Protein AF-L7MDE8-F1 (afdb_monomer_lite)

Sequence (238 aa):
PQLYFSLQGQRVASRYSNNAGQSYILRSRLAWSAASKMPNLVSAQLDAHQVVENAVAAKREQLHSIGRFLWENPEIRFEEHKAHDILCTFLETEGFDVKRHYILQTAFRAEYGEGSSPVVALLCEYDALPGIGHACGHNLIAQSALTAAVAVRALMKTHEQLCGVPLQGRVVVLGTPAEEGGMGKELLLRAGALDGVDAALMAHPEKGSALRVVLSARCGVTALFEYAGEEHDVQSRA

Structure (mmCIF, N/CA/C/O backbone):
data_AF-L7MDE8-F1
#
_entry.id   AF-L7MDE8-F1
#
loop_
_atom_site.group_PDB
_atom_site.id
_atom_site.type_symbol
_atom_site.label_atom_id
_atom_site.label_alt_id
_atom_site.label_comp_id
_atom_site.label_asym_id
_atom_site.label_entity_id
_atom_site.label_seq_id
_atom_site.pdbx_PDB_ins_code
_atom_site.Cartn_x
_atom_site.Cartn_y
_atom_site.Cartn_z
_atom_site.occupancy
_atom_site.B_iso_or_equiv
_atom_site.auth_seq_id
_atom_site.auth_comp_id
_atom_site.auth_asym_id
_atom_site.auth_atom_id
_atom_site.pdbx_PDB_model_num
ATOM 1 N N . PRO A 1 1 ? 4.308 22.962 -1.724 1.00 29.02 1 PRO A N 1
ATOM 2 C CA . PRO A 1 1 ? 3.617 22.169 -2.768 1.00 29.02 1 PRO A CA 1
ATOM 3 C C . PRO A 1 1 ? 2.451 21.381 -2.154 1.00 29.02 1 PRO A C 1
ATOM 5 O O . PRO A 1 1 ? 2.680 20.451 -1.389 1.00 29.02 1 PRO A O 1
ATOM 8 N N . GLN A 1 2 ? 1.211 21.811 -2.403 1.00 21.69 2 GLN A N 1
ATOM 9 C CA . GLN A 1 2 ? 0.024 21.032 -2.044 1.00 21.69 2 GLN A CA 1
ATOM 10 C C . GLN A 1 2 ? -0.007 19.795 -2.949 1.00 21.69 2 GLN A C 1
ATOM 12 O O . GLN A 1 2 ? -0.112 19.927 -4.165 1.00 21.69 2 GLN A O 1
ATOM 17 N N . LEU A 1 3 ? 0.183 18.612 -2.364 1.00 25.00 3 LEU A N 1
ATOM 18 C CA . LEU A 1 3 ? -0.006 17.341 -3.056 1.00 25.00 3 LEU A CA 1
ATOM 19 C C . LEU A 1 3 ? -1.512 17.101 -3.164 1.00 25.00 3 LEU A C 1
ATOM 21 O O . LEU A 1 3 ? -2.220 17.085 -2.159 1.00 25.00 3 LEU A O 1
ATOM 25 N N . TYR A 1 4 ? -1.990 16.978 -4.394 1.00 27.03 4 TYR A N 1
ATOM 26 C CA . TYR A 1 4 ? -3.389 16.759 -4.720 1.00 27.03 4 TYR A CA 1
ATOM 27 C C . TYR A 1 4 ? -3.565 15.290 -5.126 1.00 27.03 4 TYR A C 1
ATOM 29 O O . TYR A 1 4 ? -2.899 14.826 -6.047 1.00 27.03 4 TYR A O 1
ATOM 37 N N . PHE A 1 5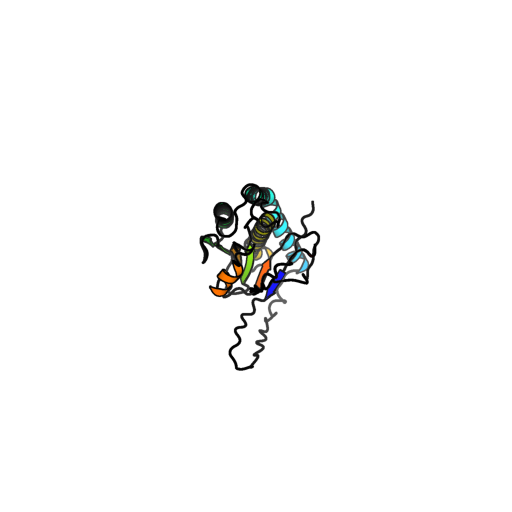 ? -4.431 14.551 -4.428 1.00 26.06 5 PHE A N 1
ATOM 38 C CA . PHE A 1 5 ? -4.638 13.113 -4.641 1.00 26.06 5 PHE A CA 1
ATOM 39 C C . PHE A 1 5 ? -5.912 12.834 -5.453 1.00 26.06 5 PHE A C 1
ATOM 41 O O . PHE A 1 5 ? -6.927 13.515 -5.291 1.00 26.06 5 PHE A O 1
ATOM 48 N N . SER A 1 6 ? -5.865 11.813 -6.314 1.00 29.23 6 SER A N 1
ATOM 49 C CA . SER A 1 6 ? -7.038 11.205 -6.957 1.00 29.23 6 SER A CA 1
ATOM 50 C C . SER A 1 6 ? -7.498 9.999 -6.132 1.00 29.23 6 SER A C 1
ATOM 52 O O . SER A 1 6 ? -6.664 9.236 -5.663 1.00 29.23 6 SER A O 1
ATOM 54 N N . LEU A 1 7 ? -8.805 9.823 -5.928 1.00 26.27 7 LEU A N 1
ATOM 55 C CA . LEU A 1 7 ? -9.377 8.640 -5.276 1.00 26.27 7 LEU A CA 1
ATOM 56 C C . LEU A 1 7 ? -10.034 7.764 -6.345 1.00 26.27 7 LEU A C 1
ATOM 58 O O . LEU A 1 7 ? -11.122 8.085 -6.823 1.00 26.27 7 LEU A O 1
ATOM 62 N N . GLN A 1 8 ? -9.403 6.651 -6.717 1.00 34.41 8 GLN A N 1
ATOM 63 C CA . GLN A 1 8 ? -10.037 5.652 -7.578 1.00 34.41 8 GLN A CA 1
ATOM 64 C C . GLN A 1 8 ? -10.772 4.605 -6.744 1.00 34.41 8 GLN A C 1
ATOM 66 O O . GLN A 1 8 ? -10.160 3.639 -6.329 1.00 34.41 8 GLN A O 1
ATOM 71 N N . GLY A 1 9 ? -12.076 4.759 -6.511 1.00 28.27 9 GLY A N 1
ATOM 72 C CA . GLY A 1 9 ? -12.913 3.692 -5.950 1.00 28.27 9 GLY A CA 1
ATOM 73 C C . GLY A 1 9 ? -13.538 2.838 -7.039 1.00 28.27 9 GLY A C 1
ATOM 74 O O . GLY A 1 9 ? -14.527 3.249 -7.645 1.00 28.27 9 GLY A O 1
ATOM 75 N N . GLN A 1 10 ? -13.007 1.639 -7.273 1.00 31.08 10 GLN A N 1
ATOM 76 C CA . GLN A 1 10 ? -13.709 0.622 -8.058 1.00 31.08 10 GLN A CA 1
ATOM 77 C C . GLN A 1 10 ? -14.327 -0.412 -7.111 1.00 31.08 10 GLN A C 1
ATOM 79 O O . GLN A 1 10 ? -13.655 -0.940 -6.224 1.00 31.08 10 GLN A O 1
ATOM 84 N N . ARG A 1 11 ? -15.624 -0.713 -7.292 1.00 27.03 11 ARG A N 1
ATOM 85 C CA . ARG A 1 11 ? -16.207 -1.928 -6.702 1.00 27.03 11 ARG A CA 1
ATOM 86 C C . ARG A 1 11 ? -15.514 -3.115 -7.349 1.00 27.03 11 ARG A C 1
ATOM 88 O O . ARG A 1 11 ? -15.559 -3.236 -8.575 1.00 27.03 11 ARG A O 1
ATOM 95 N N . VAL A 1 12 ? -14.935 -3.999 -6.545 1.00 32.12 12 VAL A N 1
ATOM 96 C CA . VAL A 1 12 ? -14.417 -5.273 -7.042 1.00 32.12 12 VAL A CA 1
ATOM 97 C C . VAL A 1 12 ? -15.627 -6.163 -7.328 1.00 32.12 12 VAL A C 1
ATOM 99 O O . VAL A 1 12 ? -16.148 -6.853 -6.461 1.00 32.12 12 VAL A O 1
ATOM 102 N N . ALA A 1 13 ? -16.157 -6.087 -8.547 1.00 31.05 13 ALA A N 1
ATOM 103 C CA . ALA A 1 13 ? -17.119 -7.066 -9.028 1.00 31.05 13 ALA A CA 1
ATOM 104 C C . ALA A 1 13 ? -16.328 -8.218 -9.652 1.00 31.05 13 ALA A C 1
ATOM 106 O O . ALA A 1 13 ? -15.832 -8.087 -10.771 1.00 31.05 13 ALA A O 1
ATOM 107 N N . SER A 1 14 ? -16.221 -9.351 -8.957 1.00 30.22 14 SER A N 1
ATOM 108 C CA . SER A 1 14 ? -15.768 -10.600 -9.566 1.00 30.22 14 SER A CA 1
ATOM 109 C C . SER A 1 14 ? -16.801 -11.045 -10.610 1.00 30.22 14 SER A C 1
ATOM 111 O O . SER A 1 14 ? -17.788 -11.715 -10.320 1.00 30.22 14 SER A O 1
ATOM 113 N N . ARG A 1 15 ? -16.623 -10.619 -11.864 1.00 29.17 15 ARG A N 1
ATOM 114 C CA . ARG A 1 15 ? -17.369 -11.166 -13.002 1.00 29.17 15 ARG A CA 1
ATOM 115 C C . ARG A 1 15 ? -16.507 -12.202 -13.707 1.00 29.17 15 ARG A C 1
ATOM 117 O O . ARG A 1 15 ? -15.778 -11.873 -14.632 1.00 29.17 15 ARG A O 1
ATOM 124 N N . TYR A 1 16 ? -16.649 -13.457 -13.296 1.00 30.75 16 TYR A N 1
ATOM 125 C CA . TYR A 1 16 ? -16.410 -14.589 -14.188 1.00 30.75 16 TYR A CA 1
ATOM 126 C C . TYR A 1 16 ? -17.704 -14.851 -14.967 1.00 30.75 16 TYR A C 1
ATOM 128 O O . TYR A 1 16 ? -18.739 -15.153 -14.373 1.00 30.75 16 TYR A O 1
ATOM 136 N N . SER A 1 17 ? -17.677 -14.695 -16.293 1.00 29.55 17 SER A N 1
ATOM 137 C CA . SER A 1 17 ? -18.784 -15.109 -17.157 1.00 29.55 17 SER A CA 1
ATOM 138 C C . SER A 1 17 ? -18.609 -16.577 -17.543 1.00 29.55 17 SER A C 1
ATOM 140 O O . SER A 1 17 ? -17.744 -16.895 -18.355 1.00 29.55 17 SER A O 1
ATOM 142 N N . ASN A 1 18 ? -19.453 -17.461 -17.014 1.00 31.16 18 ASN A N 1
ATOM 143 C CA . ASN A 1 18 ? -19.747 -18.723 -17.691 1.00 31.16 18 ASN A CA 1
ATOM 144 C C . ASN A 1 18 ? -20.909 -18.505 -18.675 1.00 31.16 18 ASN A C 1
ATOM 146 O O . ASN A 1 18 ? -21.764 -17.649 -18.450 1.00 31.16 18 ASN A O 1
ATOM 150 N N . ASN A 1 19 ? -20.904 -19.275 -19.767 1.00 32.50 19 ASN A N 1
ATOM 151 C CA . ASN A 1 19 ? -21.743 -19.189 -20.978 1.00 32.50 19 ASN A CA 1
ATOM 152 C C . ASN A 1 19 ? -23.269 -19.401 -20.784 1.00 32.50 19 ASN A C 1
ATOM 154 O O . ASN A 1 19 ? -23.932 -20.033 -21.601 1.00 32.50 19 ASN A O 1
ATOM 158 N N . ALA A 1 20 ? -23.868 -18.859 -19.730 1.00 34.34 20 ALA A N 1
ATOM 159 C CA . ALA A 1 20 ? -25.312 -18.832 -19.539 1.00 34.34 20 ALA A CA 1
ATOM 160 C C . ALA A 1 20 ? -25.702 -17.451 -19.005 1.00 34.34 20 ALA A C 1
ATOM 162 O O . ALA A 1 20 ? -25.575 -17.173 -17.816 1.00 34.34 20 ALA A O 1
ATOM 163 N N . GLY A 1 21 ? -26.117 -16.558 -19.907 1.00 32.06 21 GLY A N 1
ATOM 164 C CA . GLY A 1 21 ? -26.434 -15.155 -19.631 1.00 32.06 21 GLY A CA 1
ATOM 165 C C . GLY A 1 21 ? -27.611 -14.940 -18.674 1.00 32.06 21 GLY A C 1
ATOM 166 O O . GLY A 1 21 ? -28.683 -14.516 -19.094 1.00 32.06 21 GLY A O 1
ATOM 167 N N . GLN A 1 22 ? -27.400 -15.161 -17.377 1.00 26.25 22 GLN A N 1
ATOM 168 C CA . GLN A 1 22 ? -28.323 -14.772 -16.314 1.00 26.25 22 GLN A CA 1
ATOM 169 C C . GLN A 1 22 ? -27.635 -13.820 -15.334 1.00 26.25 22 GLN A C 1
ATOM 171 O O . GLN A 1 22 ? -26.754 -14.189 -14.563 1.00 26.25 22 GLN A O 1
ATOM 176 N N . SER A 1 23 ? -28.054 -12.558 -15.372 1.00 26.50 23 SER A N 1
ATOM 177 C CA . SER A 1 23 ? -27.654 -11.522 -14.425 1.00 26.50 23 SER A CA 1
ATOM 178 C C . SER A 1 23 ? -28.571 -11.541 -13.201 1.00 26.50 23 SER A C 1
ATOM 180 O O . SER A 1 23 ? -29.726 -11.126 -13.289 1.00 26.50 23 SER A O 1
ATOM 182 N N . TYR A 1 24 ? -28.050 -11.964 -12.050 1.00 24.91 24 TYR A N 1
ATOM 183 C CA . TYR A 1 24 ? -28.720 -11.810 -10.759 1.00 24.91 24 TYR A CA 1
ATOM 184 C C . TYR A 1 24 ? -28.272 -10.493 -10.115 1.00 24.91 24 TYR A C 1
ATOM 186 O O . TYR A 1 24 ? -27.132 -10.354 -9.676 1.00 24.91 24 TYR A O 1
ATOM 194 N N . ILE A 1 25 ? -29.162 -9.496 -10.068 1.00 25.50 25 ILE A N 1
ATOM 195 C CA . ILE A 1 25 ? -28.938 -8.275 -9.284 1.00 25.50 25 ILE A CA 1
ATOM 196 C C . ILE A 1 25 ? -29.320 -8.587 -7.833 1.00 25.50 25 ILE A C 1
ATOM 198 O O . ILE A 1 25 ? -30.473 -8.421 -7.434 1.00 25.50 25 ILE A O 1
ATOM 202 N N . LEU A 1 26 ? -28.351 -9.022 -7.028 1.00 23.75 26 LEU A N 1
ATOM 203 C CA . LEU A 1 26 ? -28.486 -9.041 -5.572 1.00 23.75 26 LEU A CA 1
ATOM 204 C C . LEU A 1 26 ? -28.452 -7.594 -5.060 1.00 23.75 26 LEU A C 1
ATOM 206 O O . LEU A 1 26 ? -27.398 -7.006 -4.832 1.00 23.75 26 LEU A O 1
ATOM 210 N N . ARG A 1 27 ? -29.635 -6.989 -4.905 1.00 27.80 27 ARG A N 1
ATOM 211 C CA . ARG A 1 27 ? -29.803 -5.751 -4.136 1.00 27.80 27 ARG A CA 1
ATOM 212 C C . ARG A 1 27 ? -29.715 -6.102 -2.651 1.00 27.80 27 ARG A C 1
ATOM 214 O O . ARG A 1 27 ? -30.736 -6.414 -2.041 1.00 27.80 27 ARG A O 1
ATOM 221 N N . SER A 1 28 ? -28.527 -6.051 -2.055 1.00 30.44 28 SER A N 1
ATOM 222 C CA . SER A 1 28 ? -28.430 -6.046 -0.596 1.00 30.44 28 SER A CA 1
ATOM 223 C C . SER A 1 28 ? -28.988 -4.714 -0.085 1.00 30.44 28 SER A C 1
ATOM 225 O O . SER A 1 28 ? -28.423 -3.637 -0.271 1.00 30.44 28 SER A O 1
ATOM 227 N N . ARG A 1 29 ? -30.178 -4.781 0.517 1.00 30.39 29 ARG A N 1
ATOM 228 C CA . ARG A 1 29 ? -30.719 -3.705 1.345 1.00 30.39 29 ARG A CA 1
ATOM 229 C C . ARG A 1 29 ? -29.829 -3.619 2.583 1.00 30.39 29 ARG A C 1
ATOM 231 O O . ARG A 1 29 ? -30.038 -4.371 3.529 1.00 30.39 29 ARG A O 1
ATOM 238 N N . LEU A 1 30 ? -28.839 -2.728 2.581 1.00 32.25 30 LEU A N 1
ATOM 239 C CA . LEU A 1 30 ? -28.246 -2.265 3.833 1.00 32.25 30 LEU A CA 1
ATOM 240 C C . LEU A 1 30 ? -29.382 -1.610 4.623 1.00 32.25 30 LEU A C 1
ATOM 242 O O . LEU A 1 30 ? -29.893 -0.553 4.252 1.00 32.25 30 LEU A O 1
ATOM 246 N N . ALA A 1 31 ? -29.854 -2.311 5.649 1.00 29.47 31 ALA A N 1
ATOM 247 C CA . ALA A 1 31 ? -30.856 -1.812 6.566 1.00 29.47 31 ALA A CA 1
ATOM 248 C C . ALA A 1 31 ? -30.244 -0.643 7.343 1.00 29.47 31 ALA A C 1
ATOM 250 O O . ALA A 1 31 ? -29.573 -0.820 8.357 1.00 29.47 31 ALA A O 1
ATOM 251 N N . TRP A 1 32 ? -30.490 0.569 6.856 1.00 32.78 32 TRP A N 1
ATOM 252 C CA . TRP A 1 32 ? -30.239 1.825 7.555 1.00 32.78 32 TRP A CA 1
ATOM 253 C C . TRP A 1 32 ? -31.262 1.981 8.693 1.00 32.78 32 TRP A C 1
ATOM 255 O O . TRP A 1 32 ? -32.100 2.871 8.690 1.00 32.78 32 TRP A O 1
ATOM 265 N N . SER A 1 33 ? -31.260 1.054 9.652 1.00 32.41 33 SER A N 1
ATOM 266 C CA . SER A 1 33 ? -32.219 1.016 10.766 1.00 32.41 33 SER A CA 1
ATOM 267 C C . SER A 1 33 ? -31.636 1.561 12.078 1.00 32.41 33 SER A C 1
ATOM 269 O O . SER A 1 33 ? -32.332 1.584 13.088 1.00 32.41 33 SER A O 1
ATOM 271 N N . ALA A 1 34 ? -30.382 2.021 12.087 1.00 37.22 34 ALA A N 1
ATOM 272 C CA . ALA A 1 34 ? -29.716 2.542 13.287 1.00 37.22 34 ALA A CA 1
ATOM 273 C C . ALA A 1 34 ? -29.682 4.084 13.384 1.00 37.22 34 ALA A C 1
ATOM 275 O O . ALA A 1 34 ? -29.102 4.629 14.319 1.00 37.22 34 ALA A O 1
ATOM 276 N N . ALA A 1 35 ? -30.308 4.807 12.447 1.00 38.69 35 ALA A N 1
ATOM 277 C CA . ALA A 1 35 ? -30.244 6.273 12.391 1.00 38.69 35 ALA A CA 1
ATOM 278 C C . ALA A 1 35 ? -30.932 6.992 13.569 1.00 38.69 35 ALA A C 1
ATOM 280 O O . ALA A 1 35 ? -30.726 8.185 13.758 1.00 38.69 35 ALA A O 1
ATOM 281 N N . SER A 1 36 ? -31.735 6.293 14.375 1.00 40.69 36 SER A N 1
ATOM 282 C CA . SER A 1 36 ? -32.501 6.897 15.473 1.00 40.69 36 SER A CA 1
ATOM 283 C C . SER A 1 36 ? -31.735 7.023 16.797 1.00 40.69 36 SER A C 1
ATOM 285 O O . SER A 1 36 ? -32.300 7.529 17.764 1.00 40.69 36 SER A O 1
ATOM 287 N N . LYS A 1 37 ? -30.469 6.581 16.866 1.00 42.31 37 LYS A N 1
ATOM 288 C CA . LYS A 1 37 ? -29.634 6.640 18.084 1.00 42.31 37 LYS A CA 1
ATOM 289 C C . LYS A 1 37 ? -28.288 7.352 17.912 1.00 42.31 37 LYS A C 1
ATOM 291 O O . LYS A 1 37 ? -27.455 7.267 18.809 1.00 42.31 37 LYS A O 1
ATOM 296 N N . MET A 1 38 ? -28.043 8.031 16.791 1.00 46.56 38 MET A N 1
ATOM 297 C CA . MET A 1 38 ? -26.761 8.715 16.604 1.00 46.56 38 MET A CA 1
ATOM 298 C C . MET A 1 38 ? -26.791 10.107 17.254 1.00 46.56 38 MET A C 1
ATOM 300 O O . MET A 1 38 ? -27.735 10.862 17.006 1.00 46.56 38 MET A O 1
ATOM 304 N N . PRO A 1 39 ? -25.779 10.473 18.064 1.00 52.66 39 PRO A N 1
ATOM 305 C CA . PRO A 1 39 ? -25.558 11.863 18.437 1.00 52.66 39 PRO A CA 1
ATOM 306 C C . PRO A 1 39 ? -25.371 12.723 17.179 1.00 52.66 39 PRO A C 1
ATOM 308 O O . PRO A 1 39 ? -25.191 12.208 16.076 1.00 52.66 39 PRO A O 1
ATOM 311 N N . ASN A 1 40 ? -25.471 14.041 17.350 1.00 60.53 40 ASN A N 1
ATOM 312 C CA . ASN A 1 40 ? -25.468 15.044 16.285 1.00 60.53 40 ASN A CA 1
ATOM 313 C C . ASN A 1 40 ? -24.420 14.723 15.190 1.00 60.53 40 ASN A C 1
ATOM 315 O O . ASN A 1 40 ? -23.222 14.884 15.401 1.00 60.53 40 ASN A O 1
ATOM 319 N N . LEU A 1 41 ? -24.863 14.235 14.022 1.00 60.69 41 LEU A N 1
ATOM 320 C CA . LEU A 1 41 ? -23.988 13.669 12.975 1.00 60.69 41 LEU A CA 1
ATOM 321 C C . LEU A 1 41 ? -22.884 14.634 12.518 1.00 60.69 41 LEU A C 1
ATOM 323 O O . LEU A 1 41 ? -21.796 14.209 12.139 1.00 60.69 41 LEU A O 1
ATOM 327 N N . VAL A 1 42 ? -23.160 15.938 12.591 1.00 60.91 42 VAL A N 1
ATOM 328 C CA . VAL A 1 42 ? -22.213 16.999 12.238 1.00 60.91 42 VAL A CA 1
ATOM 329 C C . VAL A 1 42 ? -21.034 17.056 13.213 1.00 60.91 42 VAL A C 1
ATOM 331 O O . VAL A 1 42 ? -19.901 17.200 12.764 1.00 60.91 42 VAL A O 1
ATOM 334 N N . SER A 1 43 ? -21.261 16.911 14.525 1.00 63.53 43 SER A N 1
ATOM 335 C CA . SER A 1 43 ? -20.160 16.920 15.499 1.00 63.53 43 SER A CA 1
ATOM 336 C C . SER A 1 43 ? -19.307 15.661 15.372 1.00 63.53 43 SER A C 1
ATOM 338 O O . SER A 1 43 ? -18.093 15.769 15.278 1.00 63.53 43 SER A O 1
ATOM 340 N N . ALA A 1 44 ? -19.937 14.491 15.217 1.00 66.38 44 ALA A N 1
ATOM 341 C CA . ALA A 1 44 ? -19.218 13.233 15.006 1.00 66.38 44 ALA A CA 1
ATOM 342 C C . ALA A 1 44 ? -18.339 13.254 13.737 1.00 66.38 44 ALA A C 1
ATOM 344 O O . ALA A 1 44 ? -17.231 12.718 13.731 1.00 66.38 44 ALA A O 1
ATOM 345 N N . GLN A 1 45 ? -18.801 13.901 12.660 1.00 67.00 45 GLN A N 1
ATOM 346 C CA . GLN A 1 45 ? -18.013 14.052 11.436 1.00 67.00 45 GLN A CA 1
ATOM 347 C C . GLN A 1 45 ? -16.828 15.017 11.609 1.00 67.00 45 GLN A C 1
ATOM 349 O O . GLN A 1 45 ? -15.735 14.731 11.117 1.00 67.00 45 GLN A O 1
ATOM 354 N N . LEU A 1 46 ? -17.025 16.135 12.316 1.00 67.88 46 LEU A N 1
ATOM 355 C CA . LEU A 1 46 ? -15.947 17.073 12.649 1.00 67.88 46 LEU A CA 1
ATOM 356 C C . LEU A 1 46 ? -14.877 16.405 13.526 1.00 67.88 46 LEU A C 1
ATOM 358 O O . LEU A 1 46 ? -13.685 16.554 13.256 1.00 67.88 46 LEU A O 1
ATOM 362 N N . ASP A 1 47 ? -15.295 15.595 14.499 1.00 83.25 47 ASP A N 1
ATOM 363 C CA . ASP A 1 47 ? -14.386 14.856 15.377 1.00 83.25 47 ASP A CA 1
ATOM 364 C C . ASP A 1 47 ? -13.574 13.808 14.597 1.00 83.25 47 ASP A C 1
ATOM 366 O O . ASP A 1 47 ? -12.360 13.689 14.778 1.00 83.25 47 ASP A O 1
ATOM 370 N N . ALA A 1 48 ? -14.205 13.098 13.654 1.00 86.38 48 ALA A N 1
ATOM 371 C CA . ALA A 1 48 ? -13.521 12.135 12.791 1.00 86.38 48 ALA A CA 1
ATOM 372 C C . ALA A 1 48 ? -12.464 12.795 11.886 1.00 86.38 48 ALA A C 1
ATOM 374 O O . ALA A 1 48 ? -11.361 12.263 11.734 1.00 86.38 48 ALA A O 1
ATOM 375 N N . HIS A 1 49 ? -12.772 13.961 11.307 1.00 88.81 49 HIS A N 1
ATOM 376 C CA . HIS A 1 49 ? -11.809 14.724 10.508 1.00 88.81 49 HIS A CA 1
ATOM 377 C C . HIS A 1 49 ? -10.600 15.138 11.354 1.00 88.81 49 HIS A C 1
ATOM 379 O O . HIS A 1 49 ? -9.460 14.930 10.938 1.00 88.81 49 HIS A O 1
ATOM 385 N N . GLN A 1 50 ? -10.837 15.639 12.569 1.00 92.94 50 GLN A N 1
ATOM 386 C CA . GLN A 1 50 ? -9.764 16.062 13.465 1.00 92.94 50 GLN A CA 1
ATOM 387 C C . GLN A 1 50 ? -8.860 14.894 13.881 1.00 92.94 50 GLN A C 1
ATOM 389 O O . GLN A 1 50 ? -7.638 15.053 13.934 1.00 92.94 50 GLN A O 1
ATOM 394 N N . VAL A 1 51 ? -9.428 13.711 14.144 1.00 94.19 51 VAL A N 1
ATOM 395 C CA . VAL A 1 51 ? -8.643 12.496 14.426 1.00 94.19 51 VAL A CA 1
ATOM 396 C C . VAL A 1 51 ? -7.726 12.155 13.259 1.00 94.19 51 VAL A C 1
ATOM 398 O O . VAL A 1 51 ? -6.537 11.907 13.469 1.00 94.19 51 VAL A O 1
ATOM 401 N N . VAL A 1 52 ? -8.261 12.155 12.038 1.00 94.12 52 VAL A N 1
ATOM 402 C CA . VAL A 1 52 ? -7.489 11.845 10.831 1.00 94.12 52 VAL A CA 1
ATOM 403 C C . VAL A 1 52 ? -6.361 12.855 10.633 1.00 94.12 52 VAL A C 1
ATOM 405 O O . VAL A 1 52 ? -5.208 12.456 10.460 1.00 94.12 52 VAL A O 1
ATOM 408 N N . GLU A 1 53 ? -6.661 14.151 10.707 1.00 94.62 53 GLU A N 1
ATOM 409 C CA . GLU A 1 53 ? -5.662 15.211 10.548 1.00 94.62 53 GLU A CA 1
ATOM 410 C C . GLU A 1 53 ? -4.550 15.110 11.594 1.00 94.62 53 GLU A C 1
ATOM 412 O O . GLU A 1 53 ? -3.370 15.178 11.244 1.00 94.62 53 GLU A O 1
ATOM 417 N N . ASN A 1 54 ? -4.906 14.872 12.859 1.00 96.88 54 ASN A N 1
ATOM 418 C CA . ASN A 1 54 ? -3.941 14.728 13.946 1.00 96.88 54 ASN A CA 1
ATOM 419 C C . ASN A 1 54 ? -3.058 13.491 13.769 1.00 96.88 54 ASN A C 1
ATOM 421 O O . ASN A 1 54 ? -1.845 13.572 13.963 1.00 96.88 54 ASN A O 1
ATOM 425 N N . ALA A 1 55 ? -3.638 12.356 13.370 1.00 97.00 55 ALA A N 1
ATOM 426 C CA . ALA A 1 55 ? -2.891 11.123 13.138 1.00 97.00 55 ALA A CA 1
ATOM 427 C C . ALA A 1 55 ? -1.884 11.276 11.990 1.00 97.00 55 ALA A C 1
ATOM 429 O O . ALA A 1 55 ? -0.718 10.898 12.126 1.00 97.00 55 ALA A O 1
ATOM 430 N N . VAL A 1 56 ? -2.309 11.890 10.882 1.00 95.38 56 VAL A N 1
ATOM 431 C CA . VAL A 1 56 ? -1.432 12.172 9.739 1.00 95.38 56 VAL A CA 1
ATOM 432 C C . VAL A 1 56 ? -0.356 13.190 10.116 1.00 95.38 56 VAL A C 1
ATOM 434 O O . VAL A 1 56 ? 0.812 12.995 9.784 1.00 95.38 56 VAL A O 1
ATOM 437 N N . ALA A 1 57 ? -0.706 14.253 10.846 1.00 97.25 57 ALA A N 1
ATOM 438 C CA . ALA A 1 57 ? 0.256 15.251 11.305 1.00 97.25 57 ALA A CA 1
ATOM 439 C C . ALA A 1 57 ? 1.320 14.639 12.228 1.00 97.25 57 ALA A C 1
ATOM 441 O O . ALA A 1 57 ? 2.506 14.902 12.036 1.00 97.25 57 ALA A O 1
ATOM 442 N N . ALA A 1 58 ? 0.918 13.773 13.163 1.00 97.69 58 ALA A N 1
ATOM 443 C CA . ALA A 1 58 ? 1.822 13.092 14.089 1.00 97.69 58 ALA A CA 1
ATOM 444 C C . ALA A 1 58 ? 2.806 12.138 13.388 1.00 97.69 58 ALA A C 1
ATOM 446 O O . ALA A 1 58 ? 3.892 11.884 13.906 1.00 97.69 58 ALA A O 1
ATOM 447 N N . LYS A 1 59 ? 2.446 11.615 12.209 1.00 97.44 59 LYS A N 1
ATOM 448 C CA . LYS A 1 59 ? 3.275 10.689 11.420 1.00 97.44 59 LYS A CA 1
ATOM 449 C C . LYS A 1 59 ? 3.935 11.325 10.200 1.00 97.44 59 LYS A C 1
ATOM 451 O O . LYS A 1 59 ? 4.658 10.640 9.482 1.00 97.44 59 LYS A O 1
ATOM 456 N N . ARG A 1 60 ? 3.743 12.630 9.984 1.00 96.44 60 ARG A N 1
ATOM 457 C CA . ARG A 1 60 ? 4.189 13.356 8.787 1.00 96.44 60 ARG A CA 1
ATOM 458 C C . ARG A 1 60 ? 5.661 13.126 8.458 1.00 96.44 60 ARG A C 1
ATOM 460 O O . ARG A 1 60 ? 5.964 12.735 7.337 1.00 96.44 60 ARG A O 1
ATOM 467 N N . GLU A 1 61 ? 6.556 13.345 9.419 1.00 97.81 61 GLU A N 1
ATOM 468 C CA . GLU A 1 61 ? 8.003 13.206 9.196 1.00 97.81 61 GLU A CA 1
ATOM 469 C C . GLU A 1 61 ? 8.400 11.765 8.856 1.00 97.81 61 GLU A C 1
ATOM 471 O O . GLU A 1 61 ? 9.203 11.545 7.955 1.00 97.81 61 GLU A O 1
ATOM 476 N N . GLN A 1 62 ? 7.789 10.777 9.515 1.00 97.94 62 GLN A N 1
ATOM 477 C CA . GLN A 1 62 ? 8.048 9.360 9.251 1.00 97.94 62 GLN A CA 1
ATOM 478 C C . GLN A 1 62 ? 7.516 8.931 7.872 1.00 97.94 62 GLN A C 1
ATOM 480 O O . GLN A 1 62 ? 8.182 8.206 7.143 1.00 97.94 62 GLN A O 1
ATOM 485 N N . LEU A 1 63 ? 6.335 9.409 7.475 1.00 98.06 63 LEU A N 1
ATOM 486 C CA . LEU A 1 63 ? 5.774 9.149 6.146 1.00 98.06 63 LEU A CA 1
ATOM 487 C C . LEU A 1 63 ? 6.619 9.811 5.048 1.00 98.06 63 LEU A C 1
ATOM 489 O O . LEU A 1 63 ? 6.910 9.191 4.027 1.00 98.06 63 LEU A O 1
ATOM 493 N N . HIS A 1 64 ? 7.055 11.054 5.271 1.00 97.75 64 HIS A N 1
ATOM 494 C CA . HIS A 1 64 ? 7.942 11.773 4.356 1.00 97.75 64 HIS A CA 1
ATOM 495 C C . HIS A 1 64 ? 9.318 11.109 4.242 1.00 97.75 64 HIS A C 1
ATOM 497 O O . HIS A 1 64 ? 9.881 11.065 3.148 1.00 97.75 64 HIS A O 1
ATOM 503 N N . SER A 1 65 ? 9.872 10.594 5.343 1.00 98.44 65 SER A N 1
ATOM 504 C CA . SER A 1 65 ? 11.167 9.916 5.315 1.00 98.44 65 SER A CA 1
ATOM 505 C C . SER A 1 65 ? 11.103 8.602 4.540 1.00 98.44 65 SER A C 1
ATOM 507 O O . SER A 1 65 ? 12.026 8.325 3.781 1.00 98.44 65 SER A O 1
ATOM 509 N N . ILE A 1 66 ? 10.001 7.850 4.632 1.00 98.56 66 ILE A N 1
ATOM 510 C CA . ILE A 1 66 ? 9.773 6.654 3.806 1.00 98.56 66 ILE A CA 1
ATOM 511 C C . ILE A 1 66 ? 9.687 7.031 2.324 1.00 98.56 66 ILE A C 1
ATOM 513 O O . ILE A 1 66 ? 10.404 6.457 1.509 1.00 98.56 66 ILE A O 1
ATOM 517 N N . GLY A 1 67 ? 8.878 8.033 1.960 1.00 98.12 67 GLY A N 1
ATOM 518 C CA . GLY A 1 67 ? 8.769 8.479 0.565 1.00 98.12 67 GLY A CA 1
ATOM 519 C C . GLY A 1 67 ? 10.096 8.987 -0.015 1.00 98.12 67 GLY A C 1
ATOM 520 O O . GLY A 1 67 ? 10.387 8.754 -1.192 1.00 98.12 67 GLY A O 1
ATOM 521 N N . ARG A 1 68 ? 10.928 9.637 0.811 1.00 98.44 68 ARG A N 1
ATOM 522 C CA . ARG A 1 68 ? 12.296 10.036 0.448 1.00 98.44 68 ARG A CA 1
A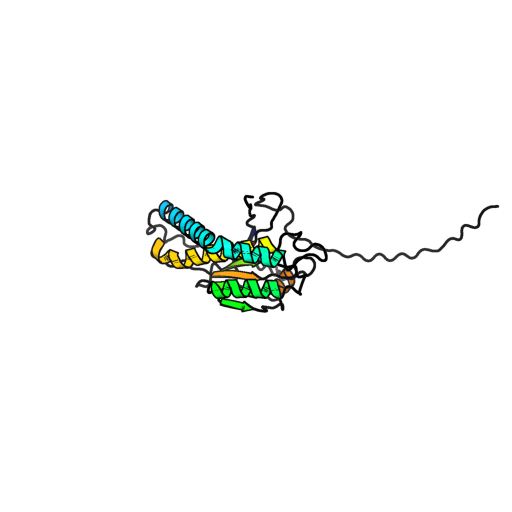TOM 523 C C . ARG A 1 68 ? 13.220 8.831 0.298 1.00 98.44 68 ARG A C 1
ATOM 525 O O . ARG A 1 68 ? 13.957 8.771 -0.676 1.00 98.44 68 ARG A O 1
ATOM 532 N N . PHE A 1 69 ? 13.162 7.872 1.217 1.00 98.81 69 PHE A N 1
ATOM 533 C CA . PHE A 1 69 ? 13.975 6.663 1.143 1.00 98.81 69 PHE A CA 1
ATOM 534 C C . PHE A 1 69 ? 13.712 5.890 -0.153 1.00 98.81 69 PHE A C 1
ATOM 536 O O . PHE A 1 69 ? 14.668 5.504 -0.820 1.00 98.81 69 PHE A O 1
ATOM 543 N N . LEU A 1 70 ? 12.439 5.726 -0.536 1.00 98.56 70 LEU A N 1
ATOM 544 C CA . LEU A 1 70 ? 12.057 5.114 -1.812 1.00 98.56 70 LEU A CA 1
ATOM 545 C C . LEU A 1 70 ? 12.626 5.906 -2.997 1.00 98.56 70 LEU A C 1
ATOM 547 O O . LEU A 1 70 ? 13.274 5.340 -3.868 1.00 98.56 70 LEU A O 1
ATOM 551 N N . TRP A 1 71 ? 12.465 7.235 -2.989 1.00 98.19 71 TRP A N 1
ATOM 552 C CA . TRP A 1 71 ? 13.031 8.114 -4.019 1.00 98.19 71 TRP A CA 1
ATOM 553 C C . TRP A 1 71 ? 14.551 7.950 -4.185 1.00 98.19 71 TRP A C 1
ATOM 555 O O . TRP A 1 71 ? 15.053 7.922 -5.306 1.00 98.19 71 TRP A O 1
ATOM 565 N N . GLU A 1 72 ? 15.279 7.840 -3.074 1.00 98.44 72 GLU A N 1
ATOM 566 C CA . GLU A 1 72 ? 16.740 7.706 -3.039 1.00 98.44 72 GLU A CA 1
ATOM 567 C C . GLU A 1 72 ? 17.231 6.279 -3.337 1.00 98.44 72 GLU A C 1
ATOM 569 O O . GLU A 1 72 ? 18.402 6.093 -3.667 1.00 98.44 72 GLU A O 1
ATOM 574 N N . ASN A 1 73 ? 16.355 5.273 -3.251 1.00 98.44 73 ASN A N 1
ATOM 575 C CA . ASN A 1 73 ? 16.673 3.862 -3.473 1.00 98.44 73 ASN A CA 1
ATOM 576 C C . ASN A 1 73 ? 15.747 3.253 -4.538 1.00 98.44 73 ASN A C 1
ATOM 578 O O . ASN A 1 73 ? 14.978 2.347 -4.218 1.00 98.44 73 ASN A O 1
ATOM 582 N N . PRO A 1 74 ? 15.806 3.723 -5.797 1.00 98.12 74 PRO A N 1
ATOM 583 C CA . PRO A 1 74 ? 14.941 3.208 -6.846 1.00 98.12 74 PRO A CA 1
ATOM 584 C C . PRO A 1 74 ? 15.262 1.740 -7.144 1.00 98.12 74 PRO A C 1
ATOM 586 O O . PRO A 1 74 ? 16.396 1.397 -7.487 1.00 98.12 74 PRO A O 1
ATOM 589 N N . GLU A 1 75 ? 14.244 0.890 -7.069 1.00 98.44 75 GLU A N 1
ATOM 590 C CA . GLU A 1 75 ? 14.318 -0.527 -7.413 1.00 98.44 75 GLU A CA 1
ATOM 591 C C . GLU A 1 75 ? 13.335 -0.833 -8.539 1.00 98.44 75 GLU A C 1
ATOM 593 O O . GLU A 1 75 ? 12.192 -0.386 -8.525 1.00 98.44 75 GLU A O 1
ATOM 598 N N . ILE A 1 76 ? 13.798 -1.553 -9.557 1.00 97.62 76 ILE A N 1
ATOM 599 C CA . ILE A 1 76 ? 12.988 -1.859 -10.739 1.00 97.62 76 ILE A CA 1
ATOM 600 C C . ILE A 1 76 ? 12.024 -3.015 -10.466 1.00 97.62 76 ILE A C 1
ATOM 602 O O . ILE A 1 76 ? 12.170 -3.744 -9.487 1.00 97.62 76 ILE A O 1
ATOM 606 N N . ARG A 1 77 ? 11.066 -3.197 -11.380 1.00 96.94 77 ARG A N 1
ATOM 607 C CA . ARG A 1 77 ? 10.061 -4.266 -11.337 1.00 96.94 77 ARG A CA 1
ATOM 608 C C . ARG A 1 77 ? 10.620 -5.616 -10.856 1.00 96.94 77 ARG A C 1
ATOM 610 O O . ARG A 1 77 ? 11.603 -6.107 -11.411 1.00 96.94 77 ARG A O 1
ATOM 617 N N . PHE A 1 78 ? 9.942 -6.219 -9.882 1.00 97.69 78 PHE A N 1
ATOM 618 C CA . PHE A 1 78 ? 10.270 -7.490 -9.214 1.00 97.69 78 PHE A CA 1
ATOM 619 C C . PHE A 1 78 ? 11.550 -7.513 -8.363 1.00 97.69 78 PHE A C 1
ATOM 621 O O . PHE A 1 78 ? 11.840 -8.538 -7.749 1.00 97.69 78 PHE A O 1
ATOM 628 N N . GLU A 1 79 ? 12.284 -6.404 -8.281 1.00 98.00 79 GLU A N 1
ATOM 629 C CA . GLU A 1 79 ? 13.507 -6.267 -7.482 1.00 98.00 79 GLU A CA 1
ATOM 630 C C . GLU A 1 79 ? 13.344 -5.253 -6.337 1.00 98.00 79 GLU A C 1
ATOM 632 O O . GLU A 1 79 ? 14.328 -4.778 -5.774 1.00 98.00 79 GLU A O 1
ATOM 637 N N . GLU A 1 80 ? 12.103 -4.904 -5.984 1.00 98.25 80 GLU A N 1
ATOM 638 C CA . GLU A 1 80 ? 11.738 -3.885 -4.994 1.00 98.25 80 GLU A CA 1
ATOM 639 C C . GLU A 1 80 ? 11.913 -4.351 -3.535 1.00 98.25 80 GLU A C 1
ATOM 641 O O . GLU A 1 80 ? 11.005 -4.228 -2.710 1.00 98.25 80 GLU A O 1
ATOM 646 N N . HIS A 1 81 ? 13.067 -4.936 -3.205 1.00 98.62 81 HIS A N 1
ATOM 647 C CA . HIS A 1 81 ? 13.334 -5.565 -1.907 1.00 98.62 81 HIS A CA 1
ATOM 648 C C . HIS A 1 81 ? 13.438 -4.548 -0.763 1.00 98.62 81 HIS A C 1
ATOM 650 O O . HIS A 1 81 ? 12.792 -4.719 0.272 1.00 98.62 81 HIS A O 1
ATOM 656 N N . LYS A 1 82 ? 14.194 -3.456 -0.934 1.00 98.75 82 LYS A N 1
ATOM 657 C CA . LYS A 1 82 ? 14.296 -2.390 0.080 1.00 98.75 82 LYS A CA 1
ATOM 658 C C . LYS A 1 82 ? 12.966 -1.673 0.256 1.00 98.75 82 LYS A C 1
ATOM 660 O O . LYS A 1 82 ? 12.593 -1.354 1.388 1.00 98.75 82 LYS A O 1
ATOM 665 N N . ALA A 1 83 ? 12.265 -1.410 -0.846 1.00 98.75 83 ALA A N 1
ATOM 666 C CA . ALA A 1 83 ? 10.944 -0.803 -0.819 1.00 98.75 83 ALA A CA 1
ATOM 667 C C . ALA A 1 83 ? 9.944 -1.694 -0.072 1.00 98.75 83 ALA A C 1
ATOM 669 O O . ALA A 1 83 ? 9.281 -1.234 0.857 1.00 98.75 83 ALA A O 1
ATOM 670 N N . HIS A 1 84 ? 9.891 -2.984 -0.402 1.00 98.81 84 HIS A N 1
ATOM 671 C CA . HIS A 1 84 ? 9.084 -3.968 0.314 1.00 98.81 84 HIS A CA 1
ATOM 672 C C . HIS A 1 84 ? 9.388 -3.951 1.818 1.00 98.81 84 HIS A C 1
ATOM 674 O O . HIS A 1 84 ? 8.472 -3.838 2.639 1.00 98.81 84 HIS A O 1
ATOM 680 N N . ASP A 1 85 ? 10.666 -4.007 2.192 1.00 98.88 85 ASP A N 1
ATOM 681 C CA . ASP A 1 85 ? 11.061 -4.143 3.589 1.00 98.88 85 ASP A CA 1
ATOM 682 C C . ASP A 1 85 ? 10.729 -2.915 4.429 1.00 98.88 85 ASP A C 1
ATOM 684 O O . ASP A 1 85 ? 10.209 -3.069 5.540 1.00 98.88 85 ASP A O 1
ATOM 688 N N . ILE A 1 86 ? 10.976 -1.702 3.924 1.00 98.81 86 ILE A N 1
ATOM 689 C CA . ILE A 1 86 ? 10.659 -0.480 4.674 1.00 98.81 86 ILE A CA 1
ATOM 690 C C . ILE A 1 86 ? 9.145 -0.293 4.837 1.00 98.81 86 ILE A C 1
ATOM 692 O O . ILE A 1 86 ? 8.689 0.090 5.917 1.00 98.81 86 ILE A O 1
ATOM 696 N N . LEU A 1 87 ? 8.360 -0.613 3.803 1.00 98.88 87 LEU A N 1
ATOM 697 C CA . LEU A 1 87 ? 6.901 -0.494 3.825 1.00 98.88 87 LEU A CA 1
ATOM 698 C C . LEU A 1 87 ? 6.274 -1.495 4.799 1.00 98.88 87 LEU A C 1
ATOM 700 O O . LEU A 1 87 ? 5.449 -1.108 5.630 1.00 98.88 87 LEU A O 1
ATOM 704 N N . CYS A 1 88 ? 6.703 -2.759 4.750 1.00 98.94 88 CYS A N 1
ATOM 705 C CA . CYS A 1 88 ? 6.225 -3.792 5.668 1.00 98.94 88 CYS A CA 1
ATOM 706 C C . CYS A 1 88 ? 6.587 -3.460 7.115 1.00 98.94 88 CYS A C 1
ATOM 708 O O . CYS A 1 88 ? 5.723 -3.502 7.986 1.00 98.94 88 CYS A O 1
ATOM 710 N N . THR A 1 89 ? 7.835 -3.048 7.358 1.00 98.88 89 THR A N 1
ATOM 711 C CA . THR A 1 89 ? 8.305 -2.690 8.705 1.00 98.88 89 THR A CA 1
ATOM 712 C C . THR A 1 89 ? 7.494 -1.536 9.281 1.00 98.88 89 THR A C 1
ATOM 714 O O . THR A 1 89 ? 7.086 -1.575 10.440 1.00 98.88 89 THR A O 1
ATOM 717 N N . PHE A 1 90 ? 7.206 -0.513 8.473 1.00 98.81 90 PHE A N 1
ATOM 718 C CA . PHE A 1 90 ? 6.364 0.593 8.911 1.00 98.81 90 PHE A CA 1
ATOM 719 C C . PHE A 1 90 ? 4.957 0.120 9.305 1.00 98.81 90 PHE A C 1
ATOM 721 O O . PHE A 1 90 ? 4.481 0.448 10.392 1.00 98.81 90 PHE A O 1
ATOM 728 N N . LEU A 1 91 ? 4.305 -0.687 8.467 1.00 98.88 91 LEU A N 1
ATOM 729 C CA . LEU A 1 91 ? 2.957 -1.195 8.735 1.00 98.88 91 LEU A CA 1
ATOM 730 C C . LEU A 1 91 ? 2.913 -2.099 9.978 1.00 98.88 91 LEU A C 1
ATOM 732 O O . LEU A 1 91 ? 2.004 -1.959 10.797 1.00 98.88 91 LEU A O 1
ATOM 736 N N . GLU A 1 92 ? 3.925 -2.943 10.180 1.00 98.81 92 GLU A N 1
ATOM 737 C CA . GLU A 1 92 ? 4.097 -3.746 11.400 1.00 98.81 92 GLU A CA 1
ATOM 738 C C . GLU A 1 92 ? 4.232 -2.857 12.641 1.00 98.81 92 GLU A C 1
ATOM 740 O O . GLU A 1 92 ? 3.568 -3.098 13.648 1.00 98.81 92 GLU A O 1
ATOM 745 N N . THR A 1 93 ? 5.027 -1.781 12.576 1.00 98.31 93 THR A N 1
ATOM 746 C CA . THR A 1 93 ? 5.145 -0.833 13.700 1.00 98.31 93 THR A CA 1
ATOM 747 C C . THR A 1 93 ? 3.861 -0.051 13.965 1.00 98.31 93 THR A C 1
ATOM 749 O O . THR A 1 93 ? 3.583 0.322 15.106 1.00 98.31 93 THR A O 1
ATOM 752 N N . GLU A 1 94 ? 3.031 0.154 12.942 1.00 98.00 94 GLU A N 1
ATOM 753 C CA . GLU A 1 94 ? 1.675 0.665 13.117 1.00 98.00 94 GLU A CA 1
ATOM 754 C C . GLU A 1 94 ? 0.707 -0.413 13.636 1.00 98.00 94 GLU A C 1
ATOM 756 O O . GLU A 1 94 ? -0.412 -0.096 14.027 1.00 98.00 94 GLU A O 1
ATOM 761 N N . GLY A 1 95 ? 1.119 -1.671 13.764 1.00 98.06 95 GLY A N 1
ATOM 762 C CA . GLY A 1 95 ? 0.302 -2.751 14.316 1.00 98.06 95 GLY A CA 1
ATOM 763 C C . GLY A 1 95 ? -0.692 -3.337 13.318 1.00 98.06 95 GLY A C 1
ATOM 764 O O . GLY A 1 95 ? -1.749 -3.808 13.731 1.00 98.06 95 GLY A O 1
ATOM 765 N N . PHE A 1 96 ? -0.385 -3.268 12.022 1.00 98.69 96 PHE A N 1
ATOM 766 C CA . PHE A 1 96 ? -1.052 -4.086 11.011 1.00 98.69 96 PHE A CA 1
ATOM 767 C C . PHE A 1 96 ? -0.549 -5.533 11.099 1.00 98.69 96 PHE A C 1
ATOM 769 O O . PHE A 1 96 ? 0.622 -5.768 11.397 1.00 98.69 96 PHE A O 1
ATOM 776 N N . ASP A 1 97 ? -1.416 -6.496 10.786 1.00 98.69 97 ASP A N 1
ATOM 777 C CA . ASP A 1 97 ? -1.008 -7.879 10.517 1.00 98.69 97 ASP A CA 1
ATOM 778 C C . ASP A 1 97 ? -0.425 -7.951 9.103 1.00 98.69 97 ASP A C 1
ATOM 780 O O . ASP A 1 97 ? -1.166 -7.840 8.123 1.00 98.69 97 ASP A O 1
ATOM 784 N N . VAL A 1 98 ? 0.902 -8.061 8.990 1.00 98.88 98 VAL A N 1
ATOM 785 C CA . VAL A 1 98 ? 1.617 -7.990 7.709 1.00 98.88 98 VAL A CA 1
ATOM 786 C C . VAL A 1 98 ? 2.082 -9.368 7.259 1.00 98.88 98 VAL A C 1
ATOM 788 O O . VAL A 1 98 ? 2.939 -10.006 7.866 1.00 98.88 98 VAL A O 1
ATOM 791 N N . LYS A 1 99 ? 1.578 -9.787 6.101 1.00 98.81 99 LYS A N 1
ATOM 792 C CA . LYS A 1 99 ? 2.094 -10.916 5.329 1.00 98.81 99 LYS A CA 1
ATOM 793 C C . LYS A 1 99 ? 3.078 -10.387 4.296 1.00 98.81 99 LYS A C 1
ATOM 795 O O . LYS A 1 99 ? 2.668 -9.901 3.241 1.00 98.81 99 LYS A O 1
ATOM 800 N N . ARG A 1 100 ? 4.367 -10.463 4.623 1.00 98.69 100 ARG A N 1
ATOM 801 C CA . ARG A 1 100 ? 5.480 -10.221 3.692 1.00 98.69 100 ARG A CA 1
ATOM 802 C C . ARG A 1 100 ? 5.525 -11.300 2.607 1.00 98.69 100 ARG A C 1
ATOM 804 O O . ARG A 1 100 ? 5.044 -12.409 2.841 1.00 98.69 100 ARG A O 1
ATOM 811 N N . HIS A 1 101 ? 6.120 -10.989 1.455 1.00 98.31 101 HIS A N 1
ATOM 812 C CA . HIS A 1 101 ? 6.292 -11.926 0.332 1.00 98.31 101 HIS A CA 1
ATOM 813 C C . HIS A 1 101 ? 4.975 -12.628 -0.071 1.00 98.31 101 HIS A C 1
ATOM 815 O O . HIS A 1 101 ? 4.901 -13.846 -0.254 1.00 98.31 101 HIS A O 1
ATOM 821 N N . TYR A 1 102 ? 3.888 -11.858 -0.131 1.00 98.06 102 TYR A N 1
ATOM 822 C CA . TYR A 1 102 ? 2.536 -12.355 -0.365 1.00 98.06 102 TYR A CA 1
ATOM 823 C C . TYR A 1 102 ? 2.287 -12.582 -1.858 1.00 98.06 102 TYR A C 1
ATOM 825 O O . TYR A 1 102 ? 2.107 -11.623 -2.604 1.00 98.06 102 TYR A O 1
ATOM 833 N N . ILE A 1 103 ? 2.212 -13.851 -2.281 1.00 97.94 103 ILE A N 1
ATOM 834 C CA . ILE A 1 103 ? 2.016 -14.317 -3.674 1.00 97.94 103 ILE A CA 1
ATOM 835 C C . ILE A 1 103 ? 3.220 -14.029 -4.586 1.00 97.94 103 ILE A C 1
ATOM 837 O O . ILE A 1 103 ? 3.700 -14.943 -5.252 1.00 97.94 103 ILE A O 1
ATOM 841 N N . LEU A 1 104 ? 3.710 -12.789 -4.618 1.00 97.94 104 LEU A N 1
ATOM 842 C CA . LEU A 1 104 ? 4.937 -12.390 -5.311 1.00 97.94 104 LEU A CA 1
ATOM 843 C C . LEU A 1 104 ? 6.027 -12.056 -4.292 1.00 97.94 104 LEU A C 1
ATOM 845 O O . LEU A 1 104 ? 5.732 -11.602 -3.186 1.00 97.94 104 LEU A O 1
ATOM 849 N N . GLN A 1 105 ? 7.290 -12.228 -4.691 1.00 98.06 105 GLN A N 1
ATOM 850 C CA . GLN A 1 105 ? 8.434 -12.059 -3.794 1.00 98.06 105 GLN A CA 1
ATOM 851 C C . GLN A 1 105 ? 8.502 -10.661 -3.174 1.00 98.06 105 GLN A C 1
ATOM 853 O O . GLN A 1 105 ? 8.833 -10.536 -2.005 1.00 98.06 105 GLN A O 1
ATOM 858 N N . THR A 1 106 ? 8.158 -9.615 -3.915 1.00 98.44 106 THR A N 1
ATOM 859 C CA . THR A 1 106 ? 8.183 -8.233 -3.421 1.00 98.44 106 THR A CA 1
ATOM 860 C C . THR A 1 106 ? 6.789 -7.682 -3.146 1.00 98.44 106 THR A C 1
ATOM 862 O O . THR A 1 106 ? 6.650 -6.486 -2.924 1.00 98.44 106 THR A O 1
ATOM 865 N N . ALA A 1 107 ? 5.745 -8.519 -3.129 1.00 98.69 107 ALA A N 1
ATOM 866 C CA . ALA A 1 107 ? 4.395 -8.120 -2.732 1.00 98.69 107 ALA A CA 1
ATOM 867 C C . ALA A 1 107 ? 4.157 -8.367 -1.238 1.00 98.69 107 ALA A C 1
ATOM 869 O O . ALA A 1 107 ? 4.779 -9.229 -0.621 1.00 98.69 107 ALA A O 1
ATOM 870 N N . PHE A 1 108 ? 3.208 -7.640 -0.654 1.00 98.88 108 PHE A N 1
ATOM 871 C CA . PHE A 1 108 ? 2.794 -7.838 0.734 1.00 98.88 108 PHE A CA 1
ATOM 872 C C . PHE A 1 108 ? 1.300 -7.582 0.908 1.00 98.88 108 PHE A C 1
ATOM 874 O O . PHE A 1 108 ? 0.665 -6.905 0.098 1.00 98.88 108 PHE A O 1
ATOM 881 N N . ARG A 1 109 ? 0.734 -8.092 2.000 1.00 98.75 109 ARG A N 1
ATOM 882 C CA . ARG A 1 109 ? -0.645 -7.818 2.406 1.00 98.75 109 ARG A CA 1
ATOM 883 C C . ARG A 1 109 ? -0.687 -7.484 3.888 1.00 98.75 109 ARG A C 1
ATOM 885 O O . ARG A 1 109 ? -0.382 -8.341 4.708 1.00 98.75 109 ARG A O 1
ATOM 892 N N . ALA A 1 110 ? -1.067 -6.255 4.212 1.00 98.81 110 ALA A N 1
ATOM 893 C CA . ALA A 1 110 ? -1.164 -5.764 5.581 1.00 98.81 110 ALA A CA 1
ATOM 894 C C . ALA A 1 110 ? -2.619 -5.467 5.942 1.00 98.81 110 ALA A C 1
ATOM 896 O O . ALA A 1 110 ? -3.265 -4.691 5.242 1.00 98.81 110 ALA A O 1
ATOM 897 N N . GLU A 1 111 ? -3.140 -6.042 7.022 1.00 98.56 111 GLU A N 1
ATOM 898 C CA . GLU A 1 111 ? -4.539 -5.871 7.430 1.00 98.56 111 GLU A CA 1
ATOM 899 C C . GLU A 1 111 ? -4.667 -5.192 8.798 1.00 98.56 111 GLU A C 1
ATOM 901 O O . GLU A 1 111 ? -3.867 -5.425 9.704 1.00 98.56 111 GLU A O 1
ATOM 906 N N . TYR A 1 112 ? -5.695 -4.358 8.960 1.00 98.44 112 TYR A N 1
ATOM 907 C CA . TYR A 1 112 ? -6.090 -3.793 10.250 1.00 98.44 112 TYR A CA 1
ATOM 908 C C . TYR A 1 112 ? -7.613 -3.676 10.348 1.00 98.44 112 TYR A C 1
ATOM 910 O O . TYR A 1 112 ? -8.282 -3.346 9.365 1.00 98.44 112 TYR A O 1
ATOM 918 N N . GLY A 1 113 ? -8.147 -3.891 11.549 1.00 96.12 113 GLY A N 1
ATOM 919 C CA . GLY A 1 113 ? -9.575 -3.814 11.848 1.00 96.12 113 GLY A CA 1
ATOM 920 C C . GLY A 1 113 ? -10.222 -5.186 12.018 1.00 96.12 113 GLY A C 1
ATOM 921 O O . GLY A 1 113 ? -9.571 -6.226 11.917 1.00 96.12 113 GLY A O 1
ATOM 922 N N . GLU A 1 114 ? -11.523 -5.176 12.280 1.00 90.56 114 GLU A N 1
ATOM 923 C CA . GLU A 1 114 ? -12.306 -6.369 12.591 1.00 90.56 114 GLU A CA 1
ATOM 924 C C . GLU A 1 114 ? -13.566 -6.443 11.727 1.00 90.56 114 GLU A C 1
ATOM 926 O O . GLU A 1 114 ? -14.065 -5.451 11.197 1.00 90.56 114 GLU A O 1
ATOM 931 N N . GLY A 1 115 ? -14.118 -7.646 11.598 1.00 89.12 115 GLY A N 1
ATOM 932 C CA . GLY A 1 115 ? -15.307 -7.891 10.791 1.00 89.12 115 GLY A CA 1
ATOM 933 C C . GLY A 1 115 ? -15.003 -8.283 9.344 1.00 89.12 115 GLY A C 1
ATOM 934 O O . GLY A 1 115 ? -13.891 -8.165 8.823 1.00 89.12 115 GLY A O 1
ATOM 935 N N . SER A 1 116 ? -16.026 -8.829 8.692 1.00 87.88 116 SER A N 1
ATOM 936 C CA . SER A 1 116 ? -15.913 -9.411 7.354 1.00 87.88 116 SER A CA 1
ATOM 937 C C . SER A 1 116 ? -16.233 -8.437 6.222 1.00 87.88 116 SER A C 1
ATOM 939 O O . SER A 1 116 ? -15.888 -8.745 5.089 1.00 87.88 116 SER A O 1
ATOM 941 N N . SER A 1 117 ? -16.871 -7.294 6.504 1.00 91.31 117 SER A N 1
ATOM 942 C CA . SER A 1 117 ? -17.229 -6.266 5.517 1.00 91.31 117 SER A CA 1
ATOM 943 C C . SER A 1 117 ? -17.559 -4.928 6.220 1.00 91.31 117 SER A C 1
ATOM 945 O O . SER A 1 117 ? -18.140 -4.964 7.309 1.00 91.31 117 SER A O 1
ATOM 947 N N . PRO A 1 118 ? -17.227 -3.759 5.635 1.00 95.94 118 PRO A N 1
ATOM 948 C CA . PRO A 1 118 ? -16.487 -3.608 4.387 1.00 95.94 118 PRO A CA 1
ATOM 949 C C . PRO A 1 118 ? -14.996 -3.942 4.541 1.00 95.94 118 PRO A C 1
ATOM 951 O O . PRO A 1 118 ? -14.379 -3.600 5.549 1.00 95.94 118 PRO A O 1
ATOM 954 N N . VAL A 1 119 ? -14.408 -4.575 3.526 1.00 97.62 119 VAL A N 1
ATOM 955 C CA . VAL A 1 119 ? -12.955 -4.730 3.362 1.00 97.62 119 VAL A CA 1
ATOM 956 C C . VAL A 1 119 ? -12.490 -3.789 2.254 1.00 97.62 119 VAL A C 1
ATOM 958 O O . VAL A 1 119 ? -12.833 -3.977 1.086 1.00 97.62 119 VAL A O 1
ATOM 961 N N . VAL A 1 120 ? -11.710 -2.769 2.606 1.00 97.94 120 VAL A N 1
ATOM 962 C CA . VAL A 1 120 ? -11.219 -1.758 1.659 1.00 97.94 120 VAL A CA 1
ATOM 963 C C . VAL A 1 120 ? -9.719 -1.929 1.446 1.00 97.94 120 VAL A C 1
ATOM 965 O O . VAL A 1 120 ? -8.941 -1.784 2.388 1.00 97.94 120 VAL A O 1
ATOM 968 N N . ALA A 1 121 ? -9.309 -2.215 0.211 1.00 98.25 121 ALA A N 1
ATOM 969 C CA . ALA A 1 121 ? -7.906 -2.311 -0.170 1.00 98.25 121 ALA A CA 1
ATOM 970 C C . ALA A 1 121 ? -7.347 -0.951 -0.610 1.00 98.25 121 ALA A C 1
ATOM 972 O O . ALA A 1 121 ? -7.947 -0.260 -1.426 1.00 98.25 121 ALA A O 1
ATOM 973 N N . LEU A 1 122 ? -6.177 -0.594 -0.099 1.00 98.50 122 LEU A N 1
ATOM 974 C CA . LEU A 1 122 ? -5.334 0.516 -0.517 1.00 98.50 122 LEU A CA 1
ATOM 975 C C . LEU A 1 122 ? -4.188 -0.079 -1.342 1.00 98.50 122 LEU A C 1
ATOM 977 O O . LEU A 1 122 ? -3.353 -0.807 -0.801 1.00 98.50 122 LEU A O 1
ATOM 981 N N . LEU A 1 123 ? -4.177 0.181 -2.648 1.00 98.25 123 LEU A N 1
ATOM 982 C CA . LEU A 1 123 ? -3.140 -0.326 -3.545 1.00 98.25 123 LEU A CA 1
ATOM 983 C C . LEU A 1 123 ? -1.871 0.518 -3.389 1.00 98.25 123 LEU A C 1
ATOM 985 O O . LEU A 1 123 ? -1.928 1.749 -3.421 1.00 98.25 123 LEU A O 1
ATOM 989 N N . CYS A 1 124 ? -0.742 -0.156 -3.194 1.00 98.19 124 CYS A N 1
ATOM 990 C CA . CYS A 1 124 ? 0.543 0.447 -2.868 1.00 98.19 124 CYS A CA 1
ATOM 991 C C . CYS A 1 124 ? 1.584 0.016 -3.907 1.00 98.19 124 CYS A C 1
ATOM 993 O O . CYS A 1 124 ? 2.007 -1.137 -3.910 1.00 98.19 124 CYS A O 1
ATOM 995 N N . GLU A 1 125 ? 1.981 0.928 -4.792 1.00 98.19 125 GLU A N 1
ATOM 996 C CA . GLU A 1 125 ? 3.017 0.704 -5.813 1.00 98.19 125 GLU A CA 1
ATOM 997 C C . GLU A 1 125 ? 4.325 1.367 -5.406 1.00 98.19 125 GLU A C 1
ATOM 999 O O . GLU A 1 125 ? 4.308 2.400 -4.738 1.00 98.19 125 GLU A O 1
ATOM 1004 N N . TYR A 1 126 ? 5.450 0.776 -5.802 1.00 98.25 126 TYR A N 1
ATOM 1005 C CA . TYR A 1 126 ? 6.780 1.208 -5.361 1.00 98.25 126 TYR A CA 1
ATOM 1006 C C . TYR A 1 126 ? 7.919 0.734 -6.274 1.00 98.25 126 TYR A C 1
ATOM 1008 O O . TYR A 1 126 ? 9.077 0.796 -5.871 1.00 98.25 126 TYR A O 1
ATOM 1016 N N . ASP A 1 127 ? 7.633 0.294 -7.498 1.00 97.94 127 ASP A N 1
ATOM 1017 C CA . ASP A 1 127 ? 8.666 0.064 -8.507 1.00 97.94 127 ASP A CA 1
ATOM 1018 C C . ASP A 1 127 ? 9.128 1.375 -9.159 1.00 97.94 127 ASP A C 1
ATOM 1020 O O . ASP A 1 127 ? 8.409 2.375 -9.229 1.00 97.94 127 ASP A O 1
ATOM 1024 N N . ALA A 1 128 ? 10.376 1.387 -9.604 1.00 97.50 128 ALA A N 1
ATOM 1025 C CA . ALA A 1 128 ? 11.012 2.483 -10.312 1.00 97.50 128 ALA A CA 1
ATOM 1026 C C . ALA A 1 128 ? 11.276 2.118 -11.779 1.00 97.50 128 ALA A C 1
ATOM 1028 O O . ALA A 1 128 ? 11.327 0.950 -12.172 1.00 97.50 128 ALA A O 1
ATOM 1029 N N . LEU A 1 129 ? 11.515 3.144 -12.595 1.00 95.88 129 LEU A N 1
ATOM 1030 C CA . LEU A 1 129 ? 11.847 2.990 -14.005 1.00 95.88 129 LEU A CA 1
ATOM 1031 C C . LEU A 1 129 ? 13.369 2.839 -14.207 1.00 95.88 129 LEU A C 1
ATOM 1033 O O . LEU A 1 129 ? 14.152 3.567 -13.578 1.00 95.88 129 LEU A O 1
ATOM 1037 N N . PRO A 1 130 ? 13.818 1.952 -15.119 1.00 94.50 130 PRO A N 1
ATOM 1038 C CA . PRO A 1 130 ? 15.237 1.774 -15.416 1.00 94.50 130 PRO A CA 1
ATOM 1039 C C . PRO A 1 130 ? 15.918 3.085 -15.827 1.00 94.50 130 PRO A C 1
ATOM 1041 O O . PRO A 1 130 ? 15.496 3.756 -16.766 1.00 94.50 130 PRO A O 1
ATOM 1044 N N . GLY A 1 131 ? 16.990 3.450 -15.121 1.00 95.38 131 GLY A N 1
ATOM 1045 C CA . GLY A 1 131 ? 17.838 4.604 -15.445 1.00 95.38 131 GLY A CA 1
ATOM 1046 C C . GLY A 1 131 ? 17.280 5.984 -15.072 1.00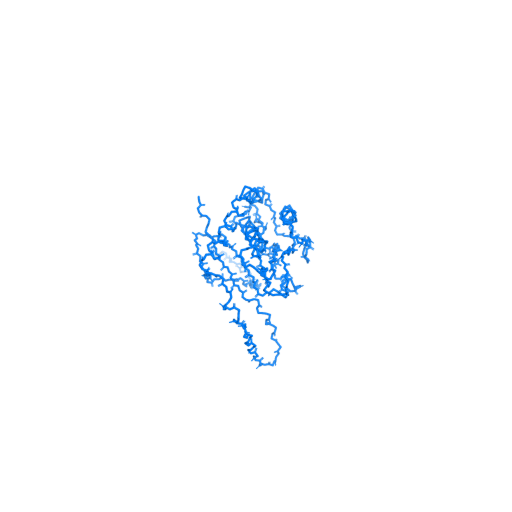 95.38 131 GLY A C 1
ATOM 1047 O O . GLY A 1 131 ? 18.040 6.947 -15.109 1.00 95.38 131 GLY A O 1
ATOM 1048 N N . ILE A 1 132 ? 16.003 6.097 -14.686 1.00 96.19 132 ILE A N 1
ATOM 1049 C CA . ILE A 1 132 ? 15.367 7.390 -14.353 1.00 96.19 132 ILE A CA 1
ATOM 1050 C C . ILE A 1 132 ? 14.660 7.414 -12.988 1.00 96.19 132 ILE A C 1
ATOM 1052 O O . ILE A 1 132 ? 14.130 8.450 -12.591 1.00 96.19 132 ILE A O 1
ATOM 1056 N N . GLY A 1 133 ? 14.672 6.303 -12.247 1.00 97.00 133 GLY A N 1
ATOM 1057 C CA . GLY A 1 133 ? 14.142 6.235 -10.886 1.00 97.00 133 GLY A CA 1
ATOM 1058 C C . GLY A 1 133 ? 12.617 6.345 -10.832 1.00 97.00 133 GLY A C 1
ATOM 1059 O O . GLY A 1 133 ? 11.918 5.901 -11.742 1.00 97.00 133 GLY A O 1
ATOM 1060 N N . HIS A 1 134 ? 12.079 6.942 -9.767 1.00 95.62 134 HIS A N 1
ATOM 1061 C CA . HIS A 1 134 ? 10.632 7.115 -9.577 1.00 95.62 134 HIS A CA 1
ATOM 1062 C C . HIS A 1 134 ? 10.043 8.263 -10.416 1.00 95.62 134 HIS A C 1
ATOM 1064 O O . HIS A 1 134 ? 9.281 9.088 -9.918 1.00 95.62 134 HIS A O 1
ATOM 1070 N N . ALA A 1 135 ? 10.355 8.315 -11.712 1.00 94.31 135 ALA A N 1
ATOM 1071 C CA . ALA A 1 135 ? 9.813 9.329 -12.618 1.00 94.31 135 ALA A CA 1
ATOM 1072 C C . ALA A 1 135 ? 8.278 9.245 -12.778 1.00 94.31 135 ALA A C 1
ATOM 1074 O O . ALA A 1 135 ? 7.650 10.261 -13.064 1.00 94.31 135 ALA A O 1
ATOM 1075 N N . CYS A 1 136 ? 7.679 8.071 -12.530 1.00 93.69 136 CYS A N 1
ATOM 1076 C CA . CYS A 1 136 ? 6.224 7.871 -12.467 1.00 93.69 136 CYS A CA 1
ATOM 1077 C C . CYS A 1 136 ? 5.623 8.189 -11.075 1.00 93.69 136 CYS A C 1
ATOM 1079 O O . CYS A 1 136 ? 4.413 8.230 -10.884 1.00 93.69 136 CYS A O 1
ATOM 1081 N N . GLY A 1 137 ? 6.470 8.474 -10.077 1.00 95.94 137 GLY A N 1
ATOM 1082 C CA . GLY A 1 137 ? 6.048 8.910 -8.745 1.00 95.94 137 GLY A CA 1
ATOM 1083 C C . GLY A 1 137 ? 5.547 7.797 -7.820 1.00 95.94 137 GLY A C 1
ATOM 1084 O O . GLY A 1 137 ? 4.829 8.092 -6.865 1.00 95.94 137 GLY A O 1
ATOM 1085 N N . HIS A 1 138 ? 5.926 6.533 -8.045 1.00 97.75 138 HIS A N 1
ATOM 1086 C CA . HIS A 1 138 ? 5.457 5.406 -7.220 1.00 97.75 138 HIS A CA 1
ATOM 1087 C C . HIS A 1 138 ? 5.870 5.532 -5.742 1.00 97.75 138 HIS A C 1
ATOM 1089 O O . HIS A 1 138 ? 5.124 5.138 -4.852 1.00 97.75 138 HIS A O 1
ATOM 1095 N N . ASN A 1 139 ? 6.966 6.228 -5.432 1.00 97.81 139 ASN A N 1
ATOM 1096 C CA . ASN A 1 139 ? 7.293 6.597 -4.051 1.00 97.81 139 ASN A CA 1
ATOM 1097 C C . ASN A 1 139 ? 6.181 7.423 -3.362 1.00 97.81 139 ASN A C 1
ATOM 1099 O O . ASN A 1 139 ? 5.928 7.257 -2.168 1.00 97.81 139 ASN A O 1
ATOM 1103 N N . LEU A 1 140 ? 5.489 8.293 -4.108 1.00 97.50 140 LEU A N 1
ATOM 1104 C CA . LEU A 1 140 ? 4.349 9.067 -3.612 1.00 97.50 140 LEU A CA 1
ATOM 1105 C C . LEU A 1 140 ? 3.084 8.212 -3.514 1.00 97.50 140 LEU A C 1
ATOM 1107 O O . LEU A 1 140 ? 2.291 8.425 -2.597 1.00 97.50 140 LEU A O 1
ATOM 1111 N N . ILE A 1 141 ? 2.897 7.241 -4.411 1.00 97.94 141 ILE A N 1
ATOM 1112 C CA . ILE A 1 141 ? 1.785 6.278 -4.351 1.00 97.94 141 ILE A CA 1
ATOM 1113 C C . ILE A 1 141 ? 1.885 5.465 -3.060 1.00 97.94 141 ILE A C 1
ATOM 1115 O O . ILE A 1 141 ? 0.940 5.453 -2.267 1.00 97.94 141 ILE A O 1
ATOM 1119 N N . ALA A 1 142 ? 3.056 4.880 -2.790 1.00 98.38 142 ALA A N 1
ATOM 1120 C CA . ALA A 1 142 ? 3.313 4.154 -1.554 1.00 98.38 142 ALA A CA 1
ATOM 1121 C C . ALA A 1 142 ? 3.077 5.023 -0.312 1.00 98.38 142 ALA A C 1
ATOM 1123 O O . ALA A 1 142 ? 2.334 4.638 0.595 1.00 98.38 142 ALA A O 1
ATOM 1124 N N . GLN A 1 143 ? 3.634 6.239 -0.288 1.00 98.25 143 GLN A N 1
ATOM 1125 C CA . GLN A 1 143 ? 3.434 7.172 0.822 1.00 98.25 143 GLN A CA 1
ATOM 1126 C C . GLN A 1 143 ? 1.947 7.521 1.027 1.00 98.25 143 GLN A C 1
ATOM 1128 O O . GLN A 1 143 ? 1.491 7.639 2.168 1.00 98.25 143 GLN A O 1
ATOM 1133 N N . SER A 1 144 ? 1.175 7.659 -0.052 1.00 97.62 144 SER A N 1
ATOM 1134 C CA . SER A 1 144 ? -0.266 7.946 0.004 1.00 97.62 144 SER A CA 1
ATOM 1135 C C . SER A 1 144 ? -1.047 6.792 0.621 1.00 97.62 144 SER A C 1
ATOM 1137 O O . SER A 1 144 ? -1.870 7.016 1.511 1.00 97.62 144 SER A O 1
ATOM 1139 N N . ALA A 1 145 ? -0.756 5.558 0.200 1.00 98.44 145 ALA A N 1
ATOM 1140 C CA . ALA A 1 145 ? -1.375 4.358 0.753 1.00 98.44 145 ALA A CA 1
ATOM 1141 C C . ALA A 1 145 ? -1.085 4.222 2.257 1.00 98.44 145 ALA A C 1
ATOM 1143 O O . ALA A 1 145 ? -2.010 4.017 3.043 1.00 98.44 145 ALA A O 1
ATOM 1144 N N . LEU A 1 146 ? 0.168 4.435 2.681 1.00 98.62 146 LEU A N 1
ATOM 1145 C CA . LEU A 1 146 ? 0.541 4.431 4.100 1.00 98.62 146 LEU A CA 1
ATOM 1146 C C . LEU A 1 146 ? -0.163 5.535 4.898 1.00 98.62 146 LEU A C 1
ATOM 1148 O O . LEU A 1 146 ? -0.637 5.295 6.007 1.00 98.62 146 LEU A O 1
ATOM 1152 N N . THR A 1 147 ? -0.271 6.738 4.330 1.00 98.31 147 THR A N 1
ATOM 1153 C CA . THR A 1 147 ? -0.958 7.868 4.972 1.00 98.31 147 THR A CA 1
ATOM 1154 C C . THR A 1 147 ? -2.434 7.547 5.210 1.00 98.31 147 THR A C 1
ATOM 1156 O O . THR A 1 147 ? -2.947 7.754 6.312 1.00 98.31 147 THR A O 1
ATOM 1159 N N . ALA A 1 148 ? -3.113 6.988 4.205 1.00 98.12 148 ALA A N 1
ATOM 1160 C CA . ALA A 1 148 ? -4.501 6.556 4.323 1.00 98.12 148 ALA A CA 1
ATOM 1161 C C . ALA A 1 148 ? -4.662 5.412 5.340 1.00 98.12 148 ALA A C 1
ATOM 1163 O O . ALA A 1 148 ? -5.597 5.432 6.140 1.00 98.12 148 ALA A O 1
ATOM 1164 N N . ALA A 1 149 ? -3.726 4.461 5.372 1.00 98.31 149 ALA A N 1
ATOM 1165 C CA . ALA A 1 149 ? -3.724 3.366 6.338 1.00 98.31 149 ALA A CA 1
ATOM 1166 C C . ALA A 1 149 ? -3.622 3.879 7.787 1.00 98.31 149 ALA A C 1
ATOM 1168 O O . ALA A 1 149 ? -4.420 3.486 8.639 1.00 98.31 149 ALA A O 1
ATOM 1169 N N . VAL A 1 150 ? -2.701 4.813 8.057 1.00 98.19 150 VAL A N 1
ATOM 1170 C CA . VAL A 1 150 ? -2.550 5.473 9.369 1.00 98.19 150 VAL A CA 1
ATOM 1171 C C . VAL A 1 150 ? -3.827 6.211 9.771 1.00 98.19 150 VAL A C 1
ATOM 1173 O O . VAL A 1 150 ? -4.288 6.065 10.905 1.00 98.19 150 VAL A O 1
ATOM 1176 N N . ALA A 1 151 ? -4.414 6.975 8.847 1.00 97.50 151 ALA A N 1
ATOM 1177 C CA . ALA A 1 151 ? -5.639 7.734 9.082 1.00 97.50 151 ALA A CA 1
ATOM 1178 C C . ALA A 1 151 ? -6.822 6.827 9.451 1.00 97.50 151 ALA A C 1
ATOM 1180 O O . ALA A 1 151 ? -7.465 7.027 10.484 1.00 97.50 151 ALA A O 1
ATOM 1181 N N . VAL A 1 152 ? -7.087 5.802 8.635 1.00 96.56 152 VAL A N 1
ATOM 1182 C CA . VAL A 1 152 ? -8.200 4.866 8.855 1.00 96.56 152 VAL A CA 1
ATOM 1183 C C . VAL A 1 152 ? -7.999 4.086 10.146 1.00 96.56 152 VAL A C 1
ATOM 1185 O O . VAL A 1 152 ? -8.932 3.962 10.936 1.00 96.56 152 VAL A O 1
ATOM 1188 N N . ARG A 1 153 ? -6.775 3.625 10.416 1.00 97.50 153 ARG A N 1
ATOM 1189 C CA . ARG A 1 153 ? -6.442 2.957 11.673 1.00 97.50 153 ARG A CA 1
ATOM 1190 C C . ARG A 1 153 ? -6.735 3.838 12.888 1.00 97.50 153 ARG A C 1
ATOM 1192 O O . ARG A 1 153 ? -7.310 3.358 13.865 1.00 97.50 153 ARG A O 1
ATOM 1199 N N . ALA A 1 154 ? -6.305 5.099 12.863 1.00 97.06 154 ALA A N 1
ATOM 1200 C CA . ALA A 1 154 ? -6.522 6.021 13.976 1.00 97.06 154 ALA A CA 1
ATOM 1201 C C . ALA A 1 154 ? -8.016 6.250 14.230 1.00 97.06 154 ALA A C 1
ATOM 1203 O O . ALA A 1 154 ? -8.458 6.229 15.381 1.00 97.06 154 ALA A O 1
ATOM 1204 N N . LEU A 1 155 ? -8.800 6.380 13.158 1.00 95.19 155 LEU A N 1
ATOM 1205 C CA . LEU A 1 155 ? -10.249 6.463 13.259 1.00 95.19 155 LEU A CA 1
ATOM 1206 C C . LEU A 1 155 ? -10.840 5.172 13.838 1.00 95.19 155 LEU A C 1
ATOM 1208 O O . LEU A 1 155 ? -11.583 5.242 14.807 1.00 95.19 155 LEU A O 1
ATOM 1212 N N . MET A 1 156 ? -10.459 3.994 13.334 1.00 95.31 156 MET A N 1
ATOM 1213 C CA . MET A 1 156 ? -10.933 2.704 13.858 1.00 95.31 156 MET A CA 1
ATOM 1214 C C . MET A 1 156 ? -10.660 2.542 15.359 1.00 95.31 156 MET A C 1
ATOM 1216 O O . MET A 1 156 ? -11.531 2.081 16.089 1.00 95.31 156 MET A O 1
ATOM 1220 N N . LYS A 1 157 ? -9.486 2.975 15.840 1.00 95.38 157 LYS A N 1
ATOM 1221 C CA . LYS A 1 157 ? -9.129 2.936 17.270 1.00 95.38 157 LYS A CA 1
ATOM 1222 C C . LYS A 1 157 ? -9.978 3.846 18.151 1.00 95.38 157 LYS A C 1
ATOM 1224 O O . LYS A 1 157 ? -10.176 3.532 19.320 1.00 95.38 157 LYS A O 1
ATOM 1229 N N . THR A 1 158 ? -10.396 4.989 17.620 1.00 93.88 158 THR A N 1
ATOM 1230 C CA . THR A 1 158 ? -11.050 6.048 18.404 1.00 93.88 158 THR A CA 1
ATOM 1231 C C . THR A 1 158 ? -12.560 6.081 18.228 1.00 93.88 158 THR A C 1
ATOM 1233 O O . THR A 1 158 ? -13.269 6.658 19.048 1.00 93.88 158 THR A O 1
ATOM 1236 N N . HIS A 1 159 ? -13.078 5.419 17.194 1.00 91.44 159 HIS A N 1
ATOM 1237 C CA . HIS A 1 159 ? -14.482 5.489 16.818 1.00 91.44 159 HIS A CA 1
ATOM 1238 C C . HIS A 1 159 ? -15.429 5.023 17.926 1.00 91.44 159 HIS A C 1
ATOM 1240 O O . HIS A 1 159 ? -16.479 5.627 18.106 1.00 91.44 159 HIS A O 1
ATOM 1246 N N . GLU A 1 160 ? -15.067 4.008 18.714 1.00 91.19 160 GLU A N 1
ATOM 1247 C CA . GLU A 1 160 ? -15.902 3.594 19.848 1.00 91.19 160 GLU A CA 1
ATOM 1248 C C . GLU A 1 160 ? -16.022 4.691 20.908 1.00 91.19 160 GLU A C 1
ATOM 1250 O O . GLU A 1 160 ? -17.112 4.935 21.416 1.00 91.19 160 GLU A O 1
ATOM 1255 N N . GLN A 1 161 ? -14.937 5.415 21.189 1.00 89.19 161 GLN A N 1
ATOM 1256 C CA . GLN A 1 161 ? -14.967 6.529 22.139 1.00 89.19 161 GLN A CA 1
ATOM 1257 C C . GLN A 1 161 ? -15.733 7.736 21.584 1.00 89.19 161 GLN A C 1
ATOM 1259 O O . GLN A 1 161 ? -16.406 8.428 22.342 1.00 89.19 161 GLN A O 1
ATOM 1264 N N . LEU A 1 162 ? -15.656 7.976 20.272 1.00 87.75 162 LEU A N 1
ATOM 1265 C CA . LEU A 1 162 ? -16.348 9.083 19.604 1.00 87.75 162 LEU A CA 1
ATOM 1266 C C . LEU A 1 162 ? -17.849 8.825 19.414 1.00 87.75 162 LEU A C 1
ATOM 1268 O O . LEU A 1 162 ? -18.667 9.727 19.577 1.00 87.75 162 LEU A O 1
ATOM 1272 N N . CYS A 1 163 ? -18.216 7.595 19.056 1.00 85.50 163 CYS A N 1
ATOM 1273 C CA . CYS A 1 163 ? -19.547 7.248 18.555 1.00 85.50 163 CYS A CA 1
ATOM 1274 C C . CYS A 1 163 ? -20.299 6.247 19.447 1.00 85.50 163 CYS A C 1
ATOM 1276 O O . CYS A 1 163 ? -21.457 5.938 19.167 1.00 85.50 163 CYS A O 1
ATOM 1278 N N . GLY A 1 164 ? -19.664 5.709 20.493 1.00 87.56 164 GLY A N 1
ATOM 1279 C CA . GLY A 1 164 ? -20.234 4.693 21.387 1.00 87.56 164 GLY A CA 1
ATOM 1280 C C . GLY A 1 164 ? -20.309 3.282 20.793 1.00 87.56 164 GLY A C 1
ATOM 1281 O O . GLY A 1 164 ? -20.898 2.396 21.409 1.00 87.56 164 GLY A O 1
ATOM 1282 N N . VAL A 1 165 ? -19.761 3.072 19.591 1.00 88.12 165 VAL A N 1
ATOM 1283 C CA . VAL A 1 165 ? -19.719 1.780 18.888 1.00 88.12 165 VAL A CA 1
ATOM 1284 C C . VAL A 1 165 ? -18.413 1.646 18.096 1.00 88.12 165 VAL A C 1
ATOM 1286 O O . VAL A 1 165 ? -17.962 2.643 17.526 1.00 88.12 165 VAL A O 1
ATOM 1289 N N . PRO A 1 166 ? -17.796 0.457 18.004 1.00 90.56 166 PRO A N 1
ATOM 1290 C CA . PRO A 1 166 ? -16.586 0.266 17.207 1.00 90.56 166 PRO A CA 1
ATOM 1291 C C . PRO A 1 166 ? -16.855 0.474 15.711 1.00 90.56 166 PRO A C 1
ATOM 1293 O O . PRO A 1 166 ? -17.958 0.225 15.215 1.00 90.56 166 PRO A O 1
ATOM 1296 N N . LEU A 1 167 ? -15.838 0.941 14.981 1.00 91.00 167 LEU A N 1
ATOM 1297 C CA . LEU A 1 167 ? -15.912 1.029 13.524 1.00 91.00 167 LEU A CA 1
ATOM 1298 C C . LEU A 1 167 ? -15.659 -0.354 12.926 1.00 91.00 167 LEU A C 1
ATOM 1300 O O . LEU A 1 167 ? -14.529 -0.835 12.927 1.00 91.00 167 LEU A O 1
ATOM 1304 N N . GLN A 1 168 ? -16.714 -0.971 12.400 1.00 92.69 168 GLN A N 1
ATOM 1305 C CA . GLN A 1 168 ? -16.629 -2.280 11.757 1.00 92.69 168 GLN A CA 1
ATOM 1306 C C . GLN A 1 168 ? -16.021 -2.173 10.354 1.00 92.69 168 GLN A C 1
ATOM 1308 O O . GLN A 1 168 ? -16.316 -1.239 9.604 1.00 92.69 168 GLN A O 1
ATOM 1313 N N . GLY A 1 169 ? -15.231 -3.176 9.979 1.00 95.75 169 GLY A N 1
ATOM 1314 C CA . GLY A 1 169 ? -14.587 -3.294 8.678 1.00 95.75 169 GLY A CA 1
ATOM 1315 C C . GLY A 1 169 ? -13.076 -3.479 8.793 1.00 95.75 169 GLY A C 1
ATOM 1316 O O . GLY A 1 169 ? -12.473 -3.306 9.853 1.00 95.75 169 GLY A O 1
ATOM 1317 N N . ARG A 1 170 ? -12.455 -3.810 7.663 1.00 97.38 170 ARG A N 1
ATOM 1318 C CA . ARG A 1 170 ? -11.004 -3.968 7.546 1.00 97.38 170 ARG A CA 1
ATOM 1319 C C . ARG A 1 170 ? -10.442 -3.040 6.486 1.00 97.38 170 ARG A C 1
ATOM 1321 O O . ARG A 1 170 ? -11.020 -2.880 5.411 1.00 97.38 170 ARG A O 1
ATOM 1328 N N . VAL A 1 171 ? -9.282 -2.472 6.777 1.00 98.38 171 VAL A N 1
ATOM 1329 C CA . VAL A 1 171 ? -8.428 -1.828 5.781 1.00 98.38 171 VAL A CA 1
ATOM 1330 C C . VAL A 1 171 ? -7.280 -2.772 5.443 1.00 98.38 171 VAL A C 1
ATOM 1332 O O . VAL A 1 171 ? -6.660 -3.351 6.334 1.00 98.38 171 VAL A O 1
ATOM 1335 N N . VAL A 1 172 ? -7.021 -2.946 4.151 1.00 98.69 172 VAL A N 1
ATOM 1336 C CA . VAL A 1 172 ? -5.930 -3.771 3.629 1.00 98.69 172 VAL A CA 1
ATOM 1337 C C . VAL A 1 172 ? -4.976 -2.865 2.870 1.00 98.69 172 VAL A C 1
ATOM 1339 O O . VAL A 1 172 ? -5.401 -2.219 1.925 1.00 98.69 172 VAL A O 1
ATOM 1342 N N . VAL A 1 173 ? -3.695 -2.820 3.220 1.00 98.81 173 VAL A N 1
ATOM 1343 C CA . VAL A 1 173 ? -2.669 -2.266 2.327 1.00 98.81 173 VAL A CA 1
ATOM 1344 C C . VAL A 1 173 ? -2.111 -3.422 1.512 1.00 98.81 173 VAL A C 1
ATOM 1346 O O . VAL A 1 173 ? -1.518 -4.348 2.068 1.00 98.81 173 VAL A O 1
ATOM 1349 N N . LEU A 1 174 ? -2.348 -3.392 0.203 1.00 98.81 174 LEU A N 1
ATOM 1350 C CA . LEU A 1 174 ? -1.863 -4.409 -0.722 1.00 98.81 174 LEU A CA 1
ATOM 1351 C C . LEU A 1 174 ? -0.659 -3.849 -1.478 1.00 98.81 174 LEU A C 1
ATOM 1353 O O . LEU A 1 174 ? -0.808 -2.932 -2.285 1.00 98.81 174 LEU A O 1
ATOM 1357 N N . GLY A 1 175 ? 0.521 -4.402 -1.204 1.00 98.62 175 GLY A N 1
ATOM 1358 C CA . GLY A 1 175 ? 1.740 -4.115 -1.946 1.00 98.62 175 GLY A CA 1
ATOM 1359 C C . GLY A 1 175 ? 1.670 -4.728 -3.338 1.00 98.62 175 GLY A C 1
ATOM 1360 O O . GLY A 1 175 ? 1.584 -5.949 -3.480 1.00 98.62 175 GLY A O 1
ATOM 1361 N N . THR A 1 176 ? 1.667 -3.877 -4.358 1.00 97.75 176 THR A N 1
ATOM 1362 C CA . THR A 1 176 ? 1.501 -4.242 -5.763 1.00 97.75 176 THR A CA 1
ATOM 1363 C C . THR A 1 176 ? 2.772 -3.883 -6.540 1.00 97.75 176 THR A C 1
ATOM 1365 O O . THR A 1 176 ? 2.838 -2.779 -7.085 1.00 97.75 176 THR A O 1
ATOM 1368 N N . PRO A 1 177 ? 3.778 -4.777 -6.578 1.00 96.94 177 PRO A N 1
ATOM 1369 C CA . PRO A 1 177 ? 5.041 -4.526 -7.269 1.00 96.94 177 PRO A CA 1
ATOM 1370 C C . PRO A 1 177 ? 4.855 -4.516 -8.789 1.00 96.94 177 PRO A C 1
ATOM 1372 O O . PRO A 1 177 ? 3.807 -4.931 -9.299 1.00 96.94 177 PRO A O 1
ATOM 1375 N N . ALA A 1 178 ? 5.908 -4.124 -9.506 1.00 94.06 178 ALA A N 1
ATOM 1376 C CA . ALA A 1 178 ? 6.043 -4.331 -10.943 1.00 94.06 178 ALA A CA 1
ATOM 1377 C C . ALA A 1 178 ? 4.865 -3.791 -11.784 1.00 94.06 178 ALA A C 1
ATOM 1379 O O . ALA A 1 178 ? 4.361 -4.487 -12.678 1.00 94.06 178 ALA A O 1
ATOM 1380 N N . GLU A 1 179 ? 4.393 -2.577 -11.492 1.00 91.19 179 GLU A N 1
ATOM 1381 C CA . GLU A 1 179 ? 3.378 -1.904 -12.307 1.00 91.19 179 GLU A CA 1
ATOM 1382 C C . GLU A 1 179 ? 3.927 -1.618 -13.712 1.00 91.19 179 GLU A C 1
ATOM 1384 O O . GLU A 1 179 ? 3.265 -1.964 -14.699 1.00 91.19 179 GLU A O 1
ATOM 1389 N N . GLU A 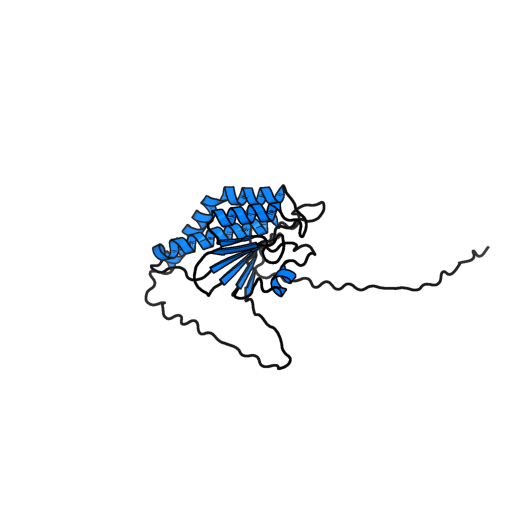1 180 ? 5.182 -1.162 -13.803 1.00 89.38 180 GLU A N 1
ATOM 1390 C CA . GLU A 1 180 ? 5.821 -0.697 -15.037 1.00 89.38 180 GLU A CA 1
ATOM 1391 C C . GLU A 1 180 ? 6.232 -1.874 -15.939 1.00 89.38 180 GLU A C 1
ATOM 1393 O O . GLU A 1 180 ? 7.382 -2.334 -16.024 1.00 89.38 180 GLU A O 1
ATOM 1398 N N . GLY A 1 181 ? 5.231 -2.414 -16.633 1.00 85.19 181 GLY A N 1
ATOM 1399 C CA . GLY A 1 181 ? 5.366 -3.484 -17.619 1.00 85.19 181 GLY A CA 1
ATOM 1400 C C . GLY A 1 181 ? 5.560 -4.887 -17.039 1.00 85.19 181 GLY A C 1
ATOM 1401 O O . GLY A 1 181 ? 5.719 -5.825 -17.817 1.00 85.19 181 GLY A O 1
ATOM 1402 N N . GLY A 1 182 ? 5.548 -5.053 -15.713 1.00 88.81 182 GLY A N 1
ATOM 1403 C CA . GLY A 1 182 ? 5.601 -6.368 -15.063 1.00 88.81 182 GLY A CA 1
ATOM 1404 C C . GLY A 1 182 ? 4.230 -6.981 -14.769 1.00 88.81 182 GLY A C 1
ATOM 1405 O O . GLY A 1 182 ? 4.141 -8.175 -14.501 1.00 88.81 182 GLY A O 1
ATOM 1406 N N . MET A 1 183 ? 3.156 -6.191 -14.864 1.00 91.12 183 MET A N 1
ATOM 1407 C CA . MET A 1 183 ? 1.775 -6.634 -14.637 1.00 91.12 183 MET A CA 1
ATOM 1408 C C . MET A 1 183 ? 1.537 -7.220 -13.231 1.00 91.12 183 MET A C 1
ATOM 1410 O O . MET A 1 183 ? 0.665 -8.070 -13.054 1.00 91.12 183 MET A O 1
ATOM 1414 N N . GLY A 1 184 ? 2.254 -6.760 -12.198 1.00 94.19 184 GLY A N 1
ATOM 1415 C CA . GLY A 1 184 ? 2.184 -7.381 -10.867 1.00 94.19 184 GLY A CA 1
ATOM 1416 C C . GLY A 1 184 ? 0.773 -7.438 -10.266 1.00 94.19 184 GLY A C 1
ATOM 1417 O O . GLY A 1 184 ? 0.390 -8.455 -9.692 1.00 94.19 184 GLY A O 1
ATOM 1418 N N . LYS A 1 185 ? -0.071 -6.418 -10.488 1.00 94.19 185 LYS A N 1
ATOM 1419 C CA . LYS A 1 185 ? -1.491 -6.453 -10.069 1.00 94.19 185 LYS A CA 1
ATOM 1420 C C . LYS A 1 185 ? -2.299 -7.540 -10.758 1.00 94.19 185 LYS A C 1
ATOM 1422 O O . LYS A 1 185 ? -3.195 -8.103 -10.143 1.00 94.19 185 LYS A O 1
ATOM 1427 N N . GLU A 1 186 ? -2.012 -7.819 -12.023 1.00 93.62 186 GLU A N 1
ATOM 1428 C CA . GLU A 1 186 ? -2.694 -8.876 -12.760 1.00 93.62 186 GLU A CA 1
ATOM 1429 C C . GLU A 1 186 ? -2.319 -10.250 -12.197 1.00 93.62 186 GLU A C 1
ATOM 1431 O O . GLU A 1 186 ? -3.201 -11.072 -11.948 1.00 93.62 186 GLU A O 1
ATOM 1436 N N . LEU A 1 187 ? -1.030 -10.473 -11.923 1.00 95.31 187 LEU A N 1
ATOM 1437 C CA . LEU A 1 187 ? -0.543 -11.697 -11.284 1.00 95.31 187 LEU A CA 1
ATOM 1438 C C . LEU A 1 187 ? -1.191 -11.899 -9.906 1.00 95.31 187 LEU A C 1
ATOM 1440 O O . LEU A 1 187 ? -1.704 -12.980 -9.616 1.00 95.31 187 LEU A O 1
ATOM 1444 N N . LEU A 1 188 ? -1.245 -10.840 -9.093 1.00 96.88 188 LEU A N 1
ATOM 1445 C CA . LEU A 1 188 ? -1.923 -10.840 -7.795 1.00 96.88 188 LEU A CA 1
ATOM 1446 C C . LEU A 1 188 ? -3.428 -11.117 -7.933 1.00 96.88 188 LEU A C 1
ATOM 1448 O O . LEU A 1 188 ? -3.971 -11.952 -7.210 1.00 96.88 188 LEU A O 1
ATOM 1452 N N . LEU A 1 189 ? -4.108 -10.460 -8.877 1.00 94.69 189 LEU A N 1
ATOM 1453 C CA . LEU A 1 189 ? -5.539 -10.642 -9.127 1.00 94.69 189 LEU A CA 1
ATOM 1454 C C . LEU A 1 189 ? -5.860 -12.086 -9.526 1.00 94.69 189 LEU A C 1
ATOM 1456 O O . LEU A 1 189 ? -6.780 -12.681 -8.971 1.00 94.69 189 LEU A O 1
ATOM 1460 N N . ARG A 1 190 ? -5.092 -12.668 -10.455 1.00 95.06 190 ARG A N 1
ATOM 1461 C CA . ARG A 1 190 ? -5.260 -14.063 -10.897 1.00 95.06 190 ARG A CA 1
ATOM 1462 C C . ARG A 1 190 ? -5.050 -15.065 -9.761 1.00 95.06 190 ARG A C 1
ATOM 1464 O O . ARG A 1 190 ? -5.670 -16.123 -9.772 1.00 95.06 190 ARG A O 1
ATOM 1471 N N . ALA A 1 191 ? -4.205 -14.726 -8.792 1.00 96.94 191 ALA A N 1
ATOM 1472 C CA . ALA A 1 191 ? -3.921 -15.536 -7.613 1.00 96.94 191 ALA A CA 1
ATOM 1473 C C . ALA A 1 191 ? -4.879 -15.283 -6.427 1.00 96.94 191 ALA A C 1
ATOM 1475 O O . ALA A 1 191 ? -4.643 -15.803 -5.339 1.00 96.94 191 ALA A O 1
ATOM 1476 N N . GLY A 1 192 ? -5.947 -14.495 -6.610 1.00 96.81 192 GLY A N 1
ATOM 1477 C CA . GLY A 1 192 ? -6.966 -14.262 -5.578 1.00 96.81 192 GLY A CA 1
ATOM 1478 C C . GLY A 1 192 ? -6.592 -13.208 -4.530 1.00 96.81 192 GLY A C 1
ATOM 1479 O O . GLY A 1 192 ? -7.218 -13.133 -3.475 1.00 96.81 192 GLY A O 1
ATOM 1480 N N . ALA A 1 193 ? -5.599 -12.347 -4.789 1.00 97.00 193 ALA A N 1
ATOM 1481 C CA . ALA A 1 193 ? -5.150 -11.331 -3.825 1.00 97.00 193 ALA A CA 1
ATOM 1482 C C . ALA A 1 193 ? -6.241 -10.325 -3.410 1.00 97.00 193 ALA A C 1
ATOM 1484 O O . ALA A 1 193 ? -6.116 -9.682 -2.368 1.00 97.00 193 ALA A O 1
ATOM 1485 N N . LEU A 1 194 ? -7.292 -10.168 -4.221 1.00 95.06 194 LEU A N 1
ATOM 1486 C CA . LEU A 1 194 ? -8.435 -9.285 -3.961 1.00 95.06 194 LEU A CA 1
ATOM 1487 C C . LEU A 1 194 ? -9.713 -10.050 -3.582 1.00 95.06 194 LEU A C 1
ATOM 1489 O O . LEU A 1 194 ? -10.778 -9.443 -3.473 1.00 95.06 194 LEU A O 1
ATOM 1493 N N . ASP A 1 195 ? -9.631 -11.359 -3.340 1.00 95.00 195 ASP A N 1
ATOM 1494 C CA . ASP A 1 195 ? -10.786 -12.126 -2.884 1.00 95.00 195 ASP A CA 1
ATOM 1495 C C . ASP A 1 195 ? -11.259 -11.612 -1.515 1.00 95.00 195 ASP A C 1
ATOM 1497 O O . ASP A 1 195 ? -10.474 -11.404 -0.584 1.00 95.00 195 ASP A O 1
ATOM 1501 N N . GLY A 1 196 ? -12.565 -11.358 -1.404 1.00 92.75 196 GLY A N 1
ATOM 1502 C CA . GLY A 1 196 ? -13.179 -10.782 -0.205 1.00 92.75 196 GLY A CA 1
ATOM 1503 C C . GLY A 1 196 ? -12.918 -9.286 0.011 1.00 92.75 196 GLY A C 1
ATOM 1504 O O . GLY A 1 196 ? -13.300 -8.773 1.058 1.00 92.75 196 GLY A O 1
ATOM 1505 N N . VAL A 1 197 ? -12.286 -8.583 -0.938 1.00 95.88 197 VAL A N 1
ATOM 1506 C CA . VAL A 1 197 ? -12.188 -7.113 -0.938 1.00 95.88 197 VAL A CA 1
ATOM 1507 C C . VAL A 1 197 ? -13.463 -6.516 -1.543 1.00 95.88 197 VAL A C 1
ATOM 1509 O O . VAL A 1 197 ? -13.837 -6.855 -2.662 1.00 95.88 197 VAL A O 1
ATOM 1512 N N . ASP A 1 198 ? -14.119 -5.598 -0.831 1.00 96.19 198 ASP A N 1
ATOM 1513 C CA . ASP A 1 198 ? -15.354 -4.935 -1.280 1.00 96.19 198 ASP A CA 1
ATOM 1514 C C . ASP A 1 198 ? -15.070 -3.736 -2.206 1.00 96.19 198 ASP A C 1
ATOM 1516 O O . ASP A 1 198 ? -15.817 -3.452 -3.152 1.00 96.19 198 ASP A O 1
ATOM 1520 N N . ALA A 1 199 ? -13.976 -3.019 -1.942 1.00 94.88 199 ALA A N 1
ATOM 1521 C CA . ALA A 1 199 ? -13.525 -1.880 -2.735 1.00 94.88 199 ALA A CA 1
ATOM 1522 C C . ALA A 1 199 ? -11.998 -1.775 -2.736 1.00 94.88 199 ALA A C 1
ATOM 1524 O O . ALA A 1 199 ? -11.363 -2.006 -1.710 1.00 94.88 199 ALA A O 1
ATOM 1525 N N . ALA A 1 200 ? -11.422 -1.368 -3.867 1.00 94.50 200 ALA A N 1
ATOM 1526 C CA . ALA A 1 200 ? -10.007 -1.022 -3.974 1.00 94.50 200 ALA A CA 1
ATOM 1527 C C . ALA A 1 200 ? -9.854 0.475 -4.278 1.00 94.50 200 ALA A C 1
ATOM 1529 O O . ALA A 1 200 ? -10.613 1.017 -5.086 1.00 94.50 200 ALA A O 1
ATOM 1530 N N . LEU A 1 201 ? -8.896 1.117 -3.605 1.00 94.06 201 LEU A N 1
ATOM 1531 C CA . LEU A 1 201 ? -8.563 2.535 -3.686 1.00 94.06 201 LEU A CA 1
ATOM 1532 C C . LEU A 1 201 ? -7.079 2.727 -3.987 1.00 94.06 201 LEU A C 1
ATOM 1534 O O . LEU A 1 201 ? -6.224 2.036 -3.439 1.00 94.06 201 LEU A O 1
ATOM 1538 N N . MET A 1 202 ? -6.780 3.715 -4.823 1.00 92.69 202 MET A N 1
ATOM 1539 C CA . MET A 1 202 ? -5.421 4.132 -5.150 1.00 92.69 202 MET A CA 1
ATOM 1540 C C . MET A 1 202 ? -5.412 5.615 -5.524 1.00 92.69 202 MET A C 1
ATOM 1542 O O . MET A 1 202 ? -6.401 6.123 -6.065 1.00 92.69 202 MET A O 1
ATOM 1546 N N . ALA A 1 203 ? -4.287 6.279 -5.255 1.00 90.50 203 ALA A N 1
ATOM 1547 C CA . ALA A 1 203 ? -3.984 7.619 -5.733 1.00 90.50 203 ALA A CA 1
ATOM 1548 C C . ALA A 1 203 ? -2.689 7.600 -6.547 1.00 90.50 203 ALA A C 1
ATOM 1550 O O . ALA A 1 203 ? -1.660 7.167 -6.037 1.00 90.50 203 ALA A O 1
ATOM 1551 N N . HIS A 1 204 ? -2.747 8.098 -7.781 1.00 91.12 204 HIS A N 1
ATOM 1552 C CA . HIS A 1 204 ? -1.580 8.266 -8.646 1.00 91.12 204 HIS A CA 1
ATOM 1553 C C . HIS A 1 204 ? -1.219 9.758 -8.745 1.00 91.12 204 HIS A C 1
ATOM 1555 O O . HIS A 1 204 ? -2.129 10.575 -8.938 1.00 91.12 204 HIS A O 1
ATOM 1561 N N . PRO A 1 205 ? 0.060 10.151 -8.592 1.00 90.50 205 PRO A N 1
ATOM 1562 C CA . PRO A 1 205 ? 0.483 11.532 -8.789 1.00 90.50 205 PRO A CA 1
ATOM 1563 C C . PRO A 1 205 ? 0.327 11.937 -10.256 1.00 90.50 205 PRO A C 1
ATOM 1565 O O . PRO A 1 205 ? 0.721 11.212 -11.163 1.00 90.50 205 PRO A O 1
ATOM 1568 N N . GLU A 1 206 ? -0.245 13.115 -10.478 1.00 85.75 206 GLU A N 1
ATOM 1569 C CA . GLU A 1 206 ? -0.515 13.679 -11.800 1.00 85.75 206 GLU A CA 1
ATOM 1570 C C . GLU A 1 206 ? -0.356 15.203 -11.770 1.00 85.75 206 GLU A C 1
ATOM 1572 O O . GLU A 1 206 ? -0.275 15.820 -10.705 1.00 85.75 206 GLU A O 1
ATOM 1577 N N . LYS A 1 207 ? -0.357 15.845 -12.945 1.00 83.69 207 LYS A N 1
ATOM 1578 C CA . LYS A 1 207 ? -0.286 17.320 -13.053 1.00 83.69 207 LYS A CA 1
ATOM 1579 C C . LYS A 1 207 ? -1.506 18.047 -12.465 1.00 83.69 207 LYS A C 1
ATOM 1581 O O . LYS A 1 207 ? -1.459 19.263 -12.294 1.00 83.69 207 LYS A O 1
ATOM 1586 N N . GLY A 1 208 ? -2.590 17.334 -12.171 1.00 79.50 208 GLY A N 1
ATOM 1587 C CA . GLY A 1 208 ? -3.783 17.875 -11.526 1.00 79.50 208 GLY A CA 1
ATOM 1588 C C . GLY A 1 208 ? -4.716 16.777 -11.021 1.00 79.50 208 GLY A C 1
ATOM 1589 O O . GLY A 1 208 ? -4.590 15.615 -11.401 1.00 79.50 208 GLY A O 1
ATOM 1590 N N . SER A 1 209 ? -5.673 17.147 -10.166 1.00 79.62 209 SER A N 1
ATOM 1591 C CA . SER A 1 209 ? -6.687 16.212 -9.672 1.00 79.62 209 SER A CA 1
ATOM 1592 C C . SER A 1 209 ? -7.694 15.851 -10.755 1.00 79.62 209 SER A C 1
ATOM 1594 O O . SER A 1 209 ? -8.332 16.725 -11.340 1.00 79.62 209 SER A O 1
ATOM 1596 N N . ALA A 1 210 ? -7.944 14.556 -10.920 1.00 71.69 210 ALA A N 1
ATOM 1597 C CA . ALA A 1 210 ? -9.079 14.054 -11.678 1.00 71.69 210 ALA A CA 1
ATOM 1598 C C . ALA A 1 210 ? -9.793 12.962 -10.873 1.00 71.69 210 ALA A C 1
ATOM 1600 O O . ALA A 1 210 ? -9.174 11.985 -10.459 1.00 71.69 210 ALA A O 1
ATOM 1601 N N . LEU A 1 211 ? -11.104 13.114 -10.660 1.00 67.56 211 LEU A N 1
ATOM 1602 C CA . LEU A 1 211 ? -11.951 12.074 -10.052 1.00 67.56 211 LEU A CA 1
ATOM 1603 C C . LEU A 1 211 ? -12.311 10.960 -11.046 1.00 67.56 211 LEU A C 1
ATOM 1605 O O . LEU A 1 211 ? -12.723 9.873 -10.651 1.00 67.56 211 LEU A O 1
ATOM 1609 N N . ARG A 1 212 ? -12.174 11.234 -12.347 1.00 65.44 212 ARG A N 1
ATOM 1610 C CA . ARG A 1 212 ? -12.426 10.282 -13.425 1.00 65.44 212 ARG A CA 1
ATOM 1611 C C . ARG A 1 212 ? -11.296 10.372 -14.437 1.00 65.44 212 ARG A C 1
ATOM 1613 O O . ARG A 1 212 ? -11.195 11.358 -15.162 1.00 65.44 212 ARG A O 1
ATOM 1620 N N . VAL A 1 213 ? -10.464 9.340 -14.483 1.00 60.72 213 VAL A N 1
ATOM 1621 C CA . VAL A 1 213 ? -9.428 9.198 -15.509 1.00 60.72 213 VAL A CA 1
ATOM 1622 C C . VAL A 1 213 ? -10.062 8.526 -16.728 1.00 60.72 213 VAL A C 1
ATOM 1624 O O . VAL A 1 213 ? -10.810 7.560 -16.590 1.00 60.72 213 VAL A O 1
ATOM 1627 N N . VAL A 1 214 ? -9.823 9.073 -17.923 1.00 54.66 214 VAL A N 1
ATOM 1628 C CA . VAL A 1 214 ? -10.408 8.569 -19.184 1.00 54.66 214 VAL A CA 1
ATOM 1629 C C . VAL A 1 214 ? -9.769 7.237 -19.613 1.00 54.66 214 VAL A C 1
ATOM 1631 O O . VAL A 1 214 ? -10.402 6.451 -20.312 1.00 54.66 214 VAL A O 1
ATOM 1634 N N . LEU A 1 215 ? -8.555 6.947 -19.138 1.00 56.38 215 LEU A N 1
ATOM 1635 C CA . LEU A 1 215 ? -7.833 5.693 -19.345 1.00 56.38 215 LEU A CA 1
ATOM 1636 C C . LEU A 1 215 ? -7.508 5.077 -17.981 1.00 56.38 215 LEU A C 1
ATOM 1638 O O . LEU A 1 215 ? -6.672 5.597 -17.254 1.00 56.38 215 LEU A O 1
ATOM 1642 N N . SER A 1 216 ? -8.189 3.991 -17.619 1.00 60.53 216 SER A N 1
ATOM 1643 C CA . SER A 1 216 ? -7.978 3.291 -16.341 1.00 60.53 216 SER A CA 1
ATOM 1644 C C . SER A 1 216 ? -7.177 1.995 -16.474 1.00 60.53 216 SER A C 1
ATOM 1646 O O . SER A 1 216 ? -6.936 1.325 -15.478 1.00 60.53 216 SER A O 1
ATOM 1648 N N . ALA A 1 217 ? -6.845 1.589 -17.700 1.00 62.03 217 ALA A N 1
ATOM 1649 C CA . ALA A 1 217 ? -6.114 0.364 -17.984 1.00 62.03 217 ALA A CA 1
ATOM 1650 C C . ALA A 1 217 ? -5.436 0.457 -19.353 1.00 62.03 217 ALA A C 1
ATOM 1652 O O . ALA A 1 217 ? -5.956 1.093 -20.274 1.00 62.03 217 ALA A O 1
ATOM 1653 N N . ARG A 1 218 ? -4.303 -0.232 -19.498 1.00 63.69 218 ARG A N 1
ATOM 1654 C CA . ARG A 1 218 ? -3.630 -0.453 -20.778 1.00 63.69 218 ARG A CA 1
ATOM 1655 C C . ARG A 1 218 ? -3.777 -1.920 -21.172 1.00 63.69 218 ARG A C 1
ATOM 1657 O O . ARG A 1 218 ? -3.479 -2.806 -20.382 1.00 63.69 218 ARG A O 1
ATOM 1664 N N . CYS A 1 219 ? -4.192 -2.169 -22.411 1.00 67.75 219 CYS A N 1
ATOM 1665 C CA . CYS A 1 219 ? -4.066 -3.475 -23.051 1.00 67.75 219 CYS A CA 1
ATOM 1666 C C . CYS A 1 219 ? -2.944 -3.377 -24.091 1.00 67.75 219 CYS A C 1
ATOM 1668 O O . CYS A 1 219 ? -2.996 -2.522 -24.975 1.00 67.75 219 CYS A O 1
ATOM 1670 N N . GLY A 1 220 ? -1.896 -4.188 -23.942 1.00 67.56 220 GLY A N 1
ATOM 1671 C CA . GLY A 1 220 ? -0.815 -4.284 -24.920 1.00 67.56 220 GLY A CA 1
ATOM 1672 C C . GLY A 1 220 ? -1.137 -5.348 -25.964 1.00 67.56 220 GLY A C 1
ATOM 1673 O O . GLY A 1 220 ? -1.464 -6.473 -25.603 1.00 67.56 220 GLY A O 1
ATOM 1674 N N . VAL A 1 221 ? -1.024 -5.005 -27.247 1.00 73.00 221 VAL A N 1
ATOM 1675 C CA . VAL A 1 221 ? -1.076 -5.968 -28.354 1.00 73.00 221 VAL A CA 1
ATOM 1676 C C . VAL A 1 221 ? 0.277 -5.932 -29.051 1.00 73.00 221 VAL A C 1
ATOM 1678 O O . VAL A 1 221 ? 0.701 -4.875 -29.516 1.00 73.00 221 VAL A O 1
ATOM 1681 N N . THR A 1 222 ? 0.954 -7.076 -29.115 1.00 80.56 222 THR A N 1
ATOM 1682 C CA . THR A 1 222 ? 2.195 -7.236 -29.879 1.00 80.56 222 THR A CA 1
ATOM 1683 C C . THR A 1 222 ? 1.867 -7.949 -31.181 1.00 80.56 222 THR A C 1
ATOM 1685 O O . THR A 1 222 ? 1.349 -9.062 -31.161 1.00 80.56 222 THR A O 1
ATOM 1688 N N . ALA A 1 223 ? 2.166 -7.309 -32.309 1.00 77.62 223 ALA A N 1
ATOM 1689 C CA . ALA A 1 223 ? 2.087 -7.920 -33.629 1.00 77.62 223 ALA A CA 1
ATOM 1690 C C . ALA A 1 223 ? 3.506 -8.094 -34.177 1.00 77.62 223 ALA A C 1
ATOM 1692 O O . ALA A 1 223 ? 4.286 -7.140 -34.189 1.00 77.62 223 ALA A O 1
ATOM 1693 N N . LEU A 1 224 ? 3.835 -9.311 -34.605 1.00 84.94 224 LEU A N 1
ATOM 1694 C CA . LEU A 1 224 ? 5.049 -9.594 -35.362 1.00 84.94 224 LEU A CA 1
ATOM 1695 C C . LEU A 1 224 ? 4.719 -9.448 -36.848 1.00 84.94 224 LEU A C 1
ATOM 1697 O O . LEU A 1 224 ? 3.761 -10.053 -37.326 1.00 84.94 224 LEU A O 1
ATOM 1701 N N . PHE A 1 225 ? 5.505 -8.649 -37.562 1.00 83.06 225 PHE A N 1
ATOM 1702 C CA . PHE A 1 225 ? 5.413 -8.536 -39.011 1.00 83.06 225 PHE A CA 1
ATOM 1703 C C . PHE A 1 225 ? 6.655 -9.174 -39.616 1.00 83.06 225 PHE A C 1
ATOM 1705 O O . PHE A 1 225 ? 7.771 -8.724 -39.366 1.00 83.06 225 PHE A O 1
ATOM 1712 N N . GLU A 1 226 ? 6.448 -10.215 -40.410 1.00 83.38 226 GLU A N 1
ATOM 1713 C CA . GLU A 1 226 ? 7.488 -10.812 -41.238 1.00 83.38 226 GLU A CA 1
ATOM 1714 C C . GLU A 1 226 ? 7.292 -10.321 -42.671 1.00 83.38 226 GLU A C 1
ATOM 1716 O O . GLU A 1 226 ? 6.176 -10.323 -43.195 1.00 83.38 226 GLU A O 1
ATOM 1721 N N . TYR A 1 227 ? 8.374 -9.870 -43.298 1.00 82.94 227 TYR A N 1
ATOM 1722 C CA . TYR A 1 227 ? 8.381 -9.480 -44.700 1.00 82.94 227 TYR A CA 1
ATOM 1723 C C . TYR A 1 227 ? 9.442 -10.288 -45.437 1.00 82.94 227 TYR A C 1
ATOM 1725 O O . TYR A 1 227 ? 10.583 -10.381 -44.985 1.00 82.94 227 TYR A O 1
ATOM 1733 N N . ALA A 1 228 ? 9.062 -10.839 -46.585 1.00 80.06 228 ALA A N 1
ATOM 1734 C CA . ALA A 1 228 ? 9.989 -11.379 -47.563 1.00 80.06 228 ALA A CA 1
ATOM 1735 C C . ALA A 1 228 ? 10.097 -10.365 -48.706 1.00 80.06 228 ALA A C 1
ATOM 1737 O O . ALA A 1 228 ? 9.107 -10.078 -49.377 1.00 80.06 228 ALA A O 1
ATOM 1738 N N . GLY A 1 229 ? 11.289 -9.799 -48.890 1.00 81.44 229 GLY A 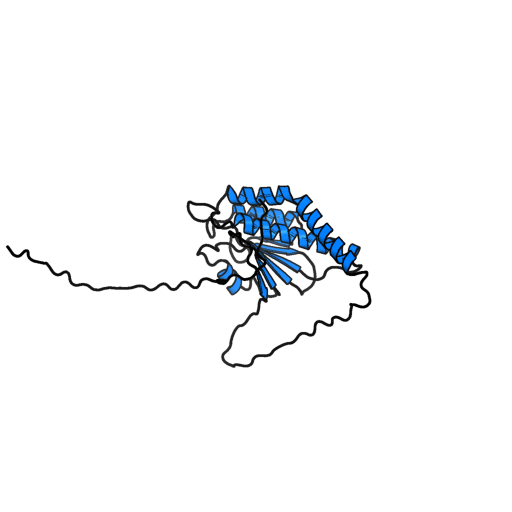N 1
ATOM 1739 C CA . GLY A 1 229 ? 11.625 -8.965 -50.039 1.00 81.44 229 GLY A CA 1
ATOM 1740 C C . GLY A 1 229 ? 12.630 -9.675 -50.929 1.00 81.44 229 GLY A C 1
ATOM 1741 O O . GLY A 1 229 ? 13.477 -10.411 -50.428 1.00 81.44 229 GLY A O 1
ATOM 1742 N N . GLU A 1 230 ? 12.553 -9.432 -52.232 1.00 78.00 230 GLU A N 1
ATOM 1743 C CA . GLU A 1 230 ? 13.622 -9.782 -53.164 1.00 78.00 230 GLU A CA 1
ATOM 1744 C C . GLU A 1 230 ? 14.520 -8.559 -53.377 1.00 78.00 230 GLU A C 1
ATOM 1746 O O . GLU A 1 230 ? 14.039 -7.442 -53.594 1.00 78.00 230 GLU A O 1
ATOM 1751 N N . GLU A 1 231 ? 15.833 -8.759 -53.275 1.00 73.50 231 GLU A N 1
ATOM 1752 C CA . GLU A 1 231 ? 16.828 -7.724 -53.538 1.00 73.50 231 GLU A CA 1
ATOM 1753 C C . GLU A 1 231 ? 16.947 -7.547 -55.059 1.00 73.50 231 GLU A C 1
ATOM 1755 O O . GLU A 1 231 ? 17.423 -8.431 -55.770 1.00 73.50 231 GLU A O 1
ATOM 1760 N N . HIS A 1 232 ? 16.463 -6.420 -55.583 1.00 67.25 232 HIS A N 1
ATOM 1761 C CA . HIS A 1 232 ? 16.648 -6.081 -56.991 1.00 67.25 232 HIS A CA 1
ATOM 1762 C C . HIS A 1 232 ? 17.945 -5.292 -57.158 1.00 67.25 232 HIS A C 1
ATOM 1764 O O . HIS A 1 232 ? 18.025 -4.127 -56.767 1.00 67.25 232 HIS A O 1
ATOM 1770 N N . ASP A 1 233 ? 18.941 -5.925 -57.777 1.00 68.56 233 ASP A N 1
ATOM 1771 C CA . ASP A 1 233 ? 20.186 -5.274 -58.175 1.00 68.56 233 ASP A CA 1
ATOM 1772 C C . ASP A 1 233 ? 19.890 -4.258 -59.289 1.00 68.56 233 ASP A C 1
ATOM 1774 O O . ASP A 1 233 ? 19.590 -4.605 -60.438 1.00 68.56 233 ASP A O 1
ATOM 1778 N N . VAL A 1 234 ? 19.897 -2.972 -58.935 1.00 67.44 234 VAL A N 1
ATOM 1779 C CA . VAL A 1 234 ? 19.757 -1.885 -59.903 1.00 67.44 234 VAL A CA 1
ATOM 1780 C C . VAL A 1 234 ? 21.103 -1.741 -60.600 1.00 67.44 234 VAL A C 1
ATOM 1782 O O . VAL A 1 234 ? 21.936 -0.930 -60.199 1.00 67.44 234 VAL A O 1
ATOM 1785 N N . GLN A 1 235 ? 21.324 -2.528 -61.657 1.00 61.75 235 GLN A N 1
ATOM 1786 C CA . GLN A 1 235 ? 22.477 -2.313 -62.524 1.00 61.75 235 GLN A CA 1
ATOM 1787 C C . GLN A 1 235 ? 22.448 -0.872 -63.044 1.00 61.75 235 GLN A C 1
ATOM 1789 O O . GLN A 1 235 ? 21.488 -0.432 -63.689 1.00 61.75 235 GLN A O 1
ATOM 1794 N N . SER A 1 236 ? 23.504 -0.130 -62.715 1.00 59.00 236 SER A N 1
ATOM 1795 C CA . SER A 1 236 ? 23.735 1.235 -63.162 1.00 59.00 236 SER A CA 1
ATOM 1796 C C . SER A 1 236 ? 23.664 1.290 -64.686 1.00 59.00 236 SER A C 1
ATOM 1798 O O . SER A 1 236 ? 24.452 0.666 -65.396 1.00 59.00 236 SER A O 1
ATOM 1800 N N . ARG A 1 237 ? 22.694 2.046 -65.207 1.00 53.16 237 ARG A N 1
ATOM 1801 C CA . ARG A 1 237 ? 22.694 2.442 -66.616 1.00 53.16 237 ARG A CA 1
ATOM 1802 C C . ARG A 1 237 ? 23.888 3.375 -66.828 1.00 53.16 237 ARG A C 1
ATOM 1804 O O . ARG A 1 237 ? 23.864 4.498 -66.324 1.00 53.16 237 ARG A O 1
ATOM 1811 N N . ALA A 1 238 ? 24.922 2.856 -67.487 1.00 53.41 238 ALA A N 1
ATOM 1812 C CA . ALA A 1 238 ? 26.024 3.630 -68.053 1.00 53.41 238 ALA A CA 1
ATOM 1813 C C . ALA A 1 238 ? 25.536 4.537 -69.193 1.00 53.41 238 ALA A C 1
ATOM 1815 O O . ALA A 1 238 ? 24.555 4.149 -69.873 1.00 53.41 238 ALA A O 1
#

Foldseek 3Di:
DDFDWAKDKDFPDPDDDDPDPDDDPPPPPPPPPPPVPWDPVVVLVVVLVVLLVVLLVVCVVVLVVLLVVLQVDAAAFLRCQVNLVSLQVLLVVVVWPKDACPLGNSKIKTKDFDDLPQEEEQEQERHADPPPGPPQSSSVFNSVSVSVVSSVRSCQVCVCVSTVDGDHYMYMYIYQGNPPPRPSVVSCVVVCVCPSHRIYITIGGDPDYDNDDPDPDDDDDDDDDDDDDDDDDPPDDD

pLDDT: mean 80.92, std 24.62, range [21.69, 98.94]

Organism: Rhipicephalus pulchellus (NCBI:txid72859)

InterPro domains:
  IPR002933 Peptidase M20 [PF01546] (130-210)
  IPR052030 Peptidase M20/M20A family hydrolases [PTHR30575] (47-229)

Secondary structure (DSSP, 8-state):
---------EE-------SS--------------GGG---HHHHHHHHHHHHHHHHHHHHHHHHH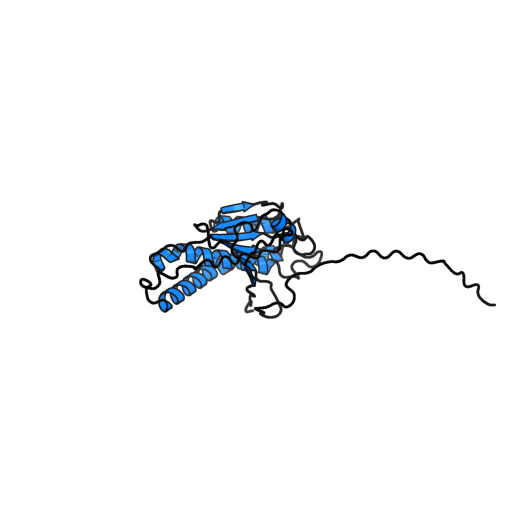HHHHHHHS--BTT--HHHHHHHHHHHHHTT-EEESS-SSTT-EEEEEEESSS-EEEEEE---BBTTTBSTT-HHHHHHHHHHHHHHHHHHHHHHHHHHSS---EEEEEEE---HHHH-HHHHHHHTTTTTT-SEEE-----SS--SS-S------------------------

Radius of gyration: 23.1 Å; chains: 1; bounding box: 58×41×90 Å